Protein AF-0000000080019967 (afdb_homodimer)

Secondary structure (DSSP, 8-state):
------EEEEEEEEE--TTTTTTTEEEESSS-SSB----GGGTTTEEEEEEP----SS-EEEEEEEE-S----B-EEEE-SS---EEEEETT--EEEEEE---GGGT--S--GGG-EEEEEPTT-EEEEPTT-EE---EE-SS-EEEEEEEEHHHHHHHHT-SSS--EEETTEEEEEHHHHHSEEEEEE-/------EEEEEEEEE--TTTTTTTEEEESSS-SSB----GGGTTTEEEEEEP----SS-EEEEEEEE-S--PPB-EEEE-SS---EEEEETT--EEEEEE---GGGT--S--GGG-EEEEEPTT-EEEEPTT-EE---EE-SS-EEEEEEEEHHHHHHHHT-SSS--EEETTEEEEEHHHHHSEEEEEE-

Structure (mmCIF, N/CA/C/O backbone):
data_AF-0000000080019967-model_v1
#
loop_
_entity.id
_entity.type
_entity.pdbx_description
1 polymer 'Ureidoglycolate hydrolase'
#
loop_
_atom_site.group_PDB
_atom_site.id
_atom_site.type_symbol
_atom_site.label_atom_id
_atom_site.label_alt_id
_atom_site.label_comp_id
_atom_site.label_asym_id
_atom_site.label_entity_id
_atom_site.label_seq_id
_atom_site.pdbx_PDB_ins_code
_atom_site.Cartn_x
_atom_site.Cartn_y
_atom_site.Cartn_z
_atom_site.occupancy
_atom_site.B_iso_or_equiv
_atom_site.auth_seq_id
_atom_site.auth_comp_id
_atom_site.auth_asym_id
_atom_site.auth_atom_id
_atom_site.pdbx_PDB_model_num
ATOM 1 N N . MET A 1 1 ? -6.531 -44.688 -22.266 1 40.56 1 MET A N 1
ATOM 2 C CA . MET A 1 1 ? -6.219 -43.281 -22.109 1 40.56 1 MET A CA 1
ATOM 3 C C . MET A 1 1 ? -5.316 -43.062 -20.891 1 40.56 1 MET A C 1
ATOM 5 O O . MET A 1 1 ? -5.715 -43.344 -19.766 1 40.56 1 MET A O 1
ATOM 9 N N . THR A 1 2 ? -4.039 -43.281 -20.875 1 46.47 2 THR A N 1
ATOM 10 C CA . THR A 1 2 ? -3.094 -43.281 -19.766 1 46.47 2 THR A CA 1
ATOM 11 C C . THR A 1 2 ? -3.219 -42 -18.938 1 46.47 2 THR A C 1
ATOM 13 O O . THR A 1 2 ? -3.016 -40.906 -19.469 1 46.47 2 THR A O 1
ATOM 16 N N . SER A 1 3 ? -4.105 -41.781 -18.062 1 49.78 3 SER A N 1
ATOM 17 C CA . SER A 1 3 ? -4.348 -40.656 -17.172 1 49.78 3 SER A CA 1
ATOM 18 C C . SER A 1 3 ? -3.037 -40.125 -16.625 1 49.78 3 SER A C 1
ATOM 20 O O . SER A 1 3 ? -2.357 -40.781 -15.828 1 49.78 3 SER A O 1
ATOM 22 N N . SER A 1 4 ? -2.156 -39.562 -17.391 1 58.28 4 SER A N 1
ATOM 23 C CA . SER A 1 4 ? -0.818 -39.125 -17.031 1 58.28 4 SER A CA 1
ATOM 24 C C . SER A 1 4 ? -0.819 -38.406 -15.68 1 58.28 4 SER A C 1
ATOM 26 O O . SER A 1 4 ? -1.587 -37.469 -15.461 1 58.28 4 SER A O 1
ATOM 28 N N . GLN A 1 5 ? -0.501 -39.031 -14.531 1 75.5 5 GLN A N 1
ATOM 29 C CA . GLN A 1 5 ? -0.499 -38.656 -13.125 1 75.5 5 GLN A CA 1
ATOM 30 C C . GLN A 1 5 ? 0.269 -37.344 -12.914 1 75.5 5 GLN A C 1
ATOM 32 O O . GLN A 1 5 ? 1.41 -37.219 -13.359 1 75.5 5 GLN A O 1
ATOM 37 N N . THR A 1 6 ? -0.413 -36.188 -12.555 1 89.5 6 THR A N 1
ATOM 38 C CA . THR A 1 6 ? 0.21 -34.938 -12.203 1 89.5 6 THR A CA 1
ATOM 39 C C . THR A 1 6 ? 1.252 -35.125 -11.109 1 89.5 6 THR A C 1
ATOM 41 O O . THR A 1 6 ? 0.971 -35.75 -10.078 1 89.5 6 THR A O 1
ATOM 44 N N . GLN A 1 7 ? 2.52 -34.906 -11.422 1 95.69 7 GLN A N 1
ATOM 45 C CA . GLN A 1 7 ? 3.607 -35 -10.453 1 95.69 7 GLN A CA 1
ATOM 46 C C . GLN A 1 7 ? 3.5 -33.875 -9.422 1 95.69 7 GLN A C 1
ATOM 48 O O . GLN A 1 7 ? 3.037 -32.781 -9.734 1 95.69 7 GLN A O 1
ATOM 53 N N . THR A 1 8 ? 3.885 -34.25 -8.203 1 97.38 8 THR A N 1
ATOM 54 C CA . THR A 1 8 ? 3.893 -33.25 -7.148 1 97.38 8 THR A CA 1
ATOM 55 C C . THR A 1 8 ? 5.309 -32.75 -6.895 1 97.38 8 THR A C 1
ATOM 57 O O . THR A 1 8 ? 6.219 -33.531 -6.629 1 97.38 8 THR A O 1
ATOM 60 N N . LEU A 1 9 ? 5.555 -31.516 -7.078 1 97.75 9 LEU A N 1
ATOM 61 C CA . LEU A 1 9 ? 6.793 -30.859 -6.684 1 97.75 9 LEU A CA 1
ATOM 62 C C . LEU A 1 9 ? 6.664 -30.25 -5.297 1 97.75 9 LEU A C 1
ATOM 64 O O . LEU A 1 9 ? 5.867 -29.328 -5.09 1 97.75 9 LEU A O 1
ATOM 68 N N . LYS A 1 10 ? 7.379 -30.75 -4.32 1 98 10 LYS A N 1
ATOM 69 C CA . LYS A 1 10 ? 7.375 -30.219 -2.961 1 98 10 LYS A CA 1
ATOM 70 C C . LYS A 1 10 ? 8.5 -29.203 -2.764 1 98 10 LYS A C 1
ATOM 72 O O . LYS A 1 10 ? 9.664 -29.516 -3.027 1 98 10 LYS A O 1
ATOM 77 N N . ILE A 1 11 ? 8.133 -28.062 -2.373 1 98.06 11 ILE A N 1
ATOM 78 C CA . ILE A 1 11 ? 9.188 -27.078 -2.158 1 98.06 11 ILE A CA 1
ATOM 79 C C . ILE A 1 11 ? 9.102 -26.531 -0.73 1 98.06 11 ILE A C 1
ATOM 81 O O . ILE A 1 11 ? 8.016 -26.391 -0.175 1 98.06 11 ILE A O 1
ATOM 85 N N . PRO A 1 12 ? 10.273 -26.266 -0.068 1 98.31 12 PRO A N 1
ATOM 86 C CA . PRO A 1 12 ? 10.258 -25.688 1.28 1 98.31 12 PRO A CA 1
ATOM 87 C C . PRO A 1 12 ? 9.867 -24.219 1.293 1 98.31 12 PRO A C 1
ATOM 89 O O . PRO A 1 12 ? 10.07 -23.516 0.303 1 98.31 12 PRO A O 1
ATOM 92 N N . VAL A 1 13 ? 9.297 -23.797 2.406 1 98.5 13 VAL A N 1
ATOM 93 C CA . VAL A 1 13 ? 9.062 -22.375 2.643 1 98.5 13 VAL A CA 1
ATOM 94 C C . VAL A 1 13 ? 10.273 -21.766 3.344 1 98.5 13 VAL A C 1
ATOM 96 O O . VAL A 1 13 ? 10.703 -22.25 4.395 1 98.5 13 VAL A O 1
ATOM 99 N N . ILE A 1 14 ? 10.844 -20.797 2.742 1 98.12 14 ILE A N 1
ATOM 100 C CA . ILE A 1 14 ? 12.008 -20.141 3.328 1 98.12 14 ILE A CA 1
ATOM 101 C C . ILE A 1 14 ? 11.695 -18.672 3.611 1 98.12 14 ILE A C 1
ATOM 103 O O . ILE A 1 14 ? 10.883 -18.062 2.912 1 98.12 14 ILE A O 1
ATOM 107 N N . ASP A 1 15 ? 12.352 -18.125 4.664 1 98.56 15 ASP A N 1
ATOM 108 C CA . ASP A 1 15 ? 12.109 -16.719 5.012 1 98.56 15 ASP A CA 1
ATOM 109 C C . ASP A 1 15 ? 12.625 -15.797 3.918 1 98.56 15 ASP A C 1
ATOM 111 O O . ASP A 1 15 ? 13.758 -15.945 3.447 1 98.56 15 ASP A O 1
ATOM 115 N N . ALA A 1 16 ? 11.797 -14.891 3.523 1 98.5 16 ALA A N 1
ATOM 116 C CA . ALA A 1 16 ? 12.203 -13.875 2.557 1 98.5 16 ALA A CA 1
ATOM 117 C C . ALA A 1 16 ? 13.219 -12.914 3.166 1 98.5 16 ALA A C 1
ATOM 119 O O . ALA A 1 16 ? 13.133 -12.578 4.352 1 98.5 16 ALA A O 1
ATOM 120 N N . ASN A 1 17 ? 14.133 -12.492 2.438 1 97.06 17 ASN A N 1
ATOM 121 C CA . ASN A 1 17 ? 15.062 -11.422 2.773 1 97.06 17 ASN A CA 1
ATOM 122 C C . ASN A 1 17 ? 15.477 -10.625 1.537 1 97.06 17 ASN A C 1
ATOM 124 O O . ASN A 1 17 ? 15.086 -10.969 0.418 1 97.06 17 ASN A O 1
ATOM 128 N N . SER A 1 18 ? 16.219 -9.57 1.716 1 95.12 18 SER A N 1
ATOM 129 C CA . SER A 1 18 ? 16.547 -8.648 0.635 1 95.12 18 SER A CA 1
ATOM 130 C C . SER A 1 18 ? 17.359 -9.336 -0.46 1 95.12 18 SER A C 1
ATOM 132 O O . SER A 1 18 ? 17.312 -8.922 -1.621 1 95.12 18 SER A O 1
ATOM 134 N N . GLU A 1 19 ? 18.016 -10.336 -0.136 1 97.69 19 GLU A N 1
ATOM 135 C CA . GLU A 1 19 ? 18.875 -11.008 -1.105 1 97.69 19 GLU A CA 1
ATOM 136 C C . GLU A 1 19 ? 18.094 -12.039 -1.915 1 97.69 19 GLU A C 1
ATOM 138 O O . GLU A 1 19 ? 18.156 -12.055 -3.146 1 97.69 19 GLU A O 1
ATOM 143 N N . ASN A 1 20 ? 17.312 -12.914 -1.247 1 98.19 20 ASN A N 1
ATOM 144 C CA . ASN A 1 20 ? 16.688 -14.031 -1.956 1 98.19 20 ASN A CA 1
ATOM 145 C C . ASN A 1 20 ? 15.453 -13.578 -2.721 1 98.19 20 ASN A C 1
ATOM 147 O O . ASN A 1 20 ? 14.93 -14.32 -3.555 1 98.19 20 ASN A O 1
ATOM 151 N N . ILE A 1 21 ? 14.969 -12.367 -2.535 1 98.12 21 ILE A N 1
ATOM 152 C CA . ILE A 1 21 ? 13.805 -11.867 -3.25 1 98.12 21 ILE A CA 1
ATOM 153 C C . ILE A 1 21 ? 14.234 -11.266 -4.586 1 98.12 21 ILE A C 1
ATOM 155 O O . ILE A 1 21 ? 13.406 -11.062 -5.477 1 98.12 21 ILE A O 1
ATOM 159 N N . LYS A 1 22 ? 15.516 -10.945 -4.73 1 98.31 22 LYS A N 1
ATOM 160 C CA . LYS A 1 22 ? 16.047 -10.133 -5.82 1 98.31 22 LYS A CA 1
ATOM 161 C C . LYS A 1 22 ? 15.633 -10.695 -7.176 1 98.31 22 LYS A C 1
ATOM 163 O O . LYS A 1 22 ? 15.32 -9.938 -8.094 1 98.31 22 LYS A O 1
ATOM 168 N N . PRO A 1 23 ? 15.625 -12.016 -7.371 1 98.62 23 PRO A N 1
ATOM 169 C CA . PRO A 1 23 ? 15.25 -12.523 -8.688 1 98.62 23 PRO A CA 1
ATOM 170 C C . PRO A 1 23 ? 13.789 -12.258 -9.031 1 98.62 23 PRO A C 1
ATOM 172 O O . PRO A 1 23 ? 13.398 -12.328 -10.195 1 98.62 23 PRO A O 1
ATOM 175 N N . TYR A 1 24 ? 12.992 -11.914 -8.039 1 98.81 24 TYR A N 1
ATOM 176 C CA . TYR A 1 24 ? 11.547 -11.906 -8.211 1 98.81 24 TYR A CA 1
ATOM 177 C C . TYR A 1 24 ? 10.992 -10.484 -8.133 1 98.81 24 TYR A C 1
ATOM 179 O O . TYR A 1 24 ? 9.93 -10.195 -8.68 1 98.81 24 TYR A O 1
ATOM 187 N N . GLY A 1 25 ? 11.602 -9.672 -7.367 1 98.56 25 GLY A N 1
ATOM 188 C CA . GLY A 1 25 ? 11.086 -8.336 -7.098 1 98.56 25 GLY A CA 1
ATOM 189 C C . GLY A 1 25 ? 11.859 -7.609 -6.02 1 98.56 25 GLY A C 1
ATOM 190 O O . GLY A 1 25 ? 13.055 -7.844 -5.836 1 98.56 25 GLY A O 1
ATOM 191 N N . HIS A 1 26 ? 11.211 -6.645 -5.445 1 98.06 26 HIS A N 1
ATOM 192 C CA . HIS A 1 26 ? 11.789 -5.805 -4.402 1 98.06 26 HIS A CA 1
ATOM 193 C C . HIS A 1 26 ? 11 -5.922 -3.102 1 98.06 26 HIS A C 1
ATOM 195 O O . HIS A 1 26 ? 9.773 -5.836 -3.105 1 98.06 26 HIS A O 1
ATOM 201 N N . LEU A 1 27 ? 11.75 -6.16 -2.059 1 98.31 27 LEU A N 1
ATOM 202 C CA . LEU A 1 27 ? 11.18 -6.219 -0.717 1 98.31 27 LEU A CA 1
ATOM 203 C C . LEU A 1 27 ? 11.016 -4.82 -0.132 1 98.31 27 LEU A C 1
ATOM 205 O O . LEU A 1 27 ? 11.938 -4.004 -0.202 1 98.31 27 LEU A O 1
ATOM 209 N N . LEU A 1 28 ? 9.828 -4.492 0.404 1 98.19 28 LEU A N 1
ATOM 210 C CA . LEU A 1 28 ? 9.57 -3.252 1.129 1 98.19 28 LEU A CA 1
ATOM 211 C C . LEU A 1 28 ? 9.148 -3.539 2.566 1 98.19 28 LEU A C 1
ATOM 213 O O . LEU A 1 28 ? 8.367 -4.461 2.816 1 98.19 28 LEU A O 1
ATOM 217 N N . GLY A 1 29 ? 9.578 -2.779 3.545 1 95.31 29 GLY A N 1
ATOM 218 C CA . GLY A 1 29 ? 9.109 -2.979 4.91 1 95.31 29 GLY A CA 1
ATOM 219 C C . GLY A 1 29 ? 10.047 -2.396 5.949 1 95.31 29 GLY A C 1
ATOM 220 O O . GLY A 1 29 ? 9.625 -1.596 6.789 1 95.31 29 GLY A O 1
ATOM 221 N N . ASP A 1 30 ? 11.367 -2.662 5.84 1 90.12 30 ASP A N 1
ATOM 222 C CA . ASP A 1 30 ? 12.289 -2.432 6.953 1 90.12 30 ASP A CA 1
ATOM 223 C C . ASP A 1 30 ? 12.945 -1.058 6.844 1 90.12 30 ASP A C 1
ATOM 225 O O . ASP A 1 30 ? 13.375 -0.49 7.852 1 90.12 30 ASP A O 1
ATOM 229 N N . ASP A 1 31 ? 13.039 -0.603 5.699 1 95.81 31 ASP A N 1
ATOM 230 C CA . ASP A 1 31 ? 13.75 0.653 5.484 1 95.81 31 ASP A CA 1
ATOM 231 C C . ASP A 1 31 ? 13.219 1.383 4.254 1 95.81 31 ASP A C 1
ATOM 233 O O . ASP A 1 31 ? 12.469 0.808 3.463 1 95.81 31 ASP A O 1
ATOM 237 N N . VAL A 1 32 ? 13.586 2.629 4.18 1 97.69 32 VAL A N 1
ATOM 238 C CA . VAL A 1 32 ? 13.18 3.473 3.059 1 97.69 32 VAL A CA 1
ATOM 239 C C . VAL A 1 32 ? 13.758 2.912 1.758 1 97.69 32 VAL A C 1
ATOM 241 O O . VAL A 1 32 ? 14.906 2.482 1.715 1 97.69 32 VAL A O 1
ATOM 244 N N . SER A 1 33 ? 12.906 2.797 0.791 1 96.88 33 SER A N 1
ATOM 245 C CA . SER A 1 33 ? 13.344 2.441 -0.555 1 96.88 33 SER A CA 1
ATOM 246 C C . SER A 1 33 ? 13.812 3.67 -1.328 1 96.88 33 SER A C 1
ATOM 248 O O . SER A 1 33 ? 13.156 4.715 -1.295 1 96.88 33 SER A O 1
ATOM 250 N N . LYS A 1 34 ? 15.031 3.678 -2.031 1 96.56 34 LYS A N 1
ATOM 251 C CA . LYS A 1 34 ? 15.562 4.742 -2.877 1 96.56 34 LYS A CA 1
ATOM 252 C C . LYS A 1 34 ? 15.602 6.074 -2.131 1 96.56 34 LYS A C 1
ATOM 254 O O . LYS A 1 34 ? 15.031 7.062 -2.592 1 96.56 34 LYS A O 1
ATOM 259 N N . PRO A 1 35 ? 16.297 6.109 -0.964 1 96.56 35 PRO A N 1
ATOM 260 C CA . PRO A 1 35 ? 16.359 7.359 -0.2 1 96.56 35 PRO A CA 1
ATOM 261 C C . PRO A 1 35 ? 16.953 8.516 -1.002 1 96.56 35 PRO A C 1
ATOM 263 O O . PRO A 1 35 ? 17.828 8.297 -1.85 1 96.56 35 PRO A O 1
ATOM 266 N N . GLY A 1 36 ? 16.375 9.758 -0.698 1 93.06 36 GLY A N 1
ATOM 267 C CA . GLY A 1 36 ? 17.062 10.898 -1.29 1 93.06 36 GLY A CA 1
ATOM 268 C C . GLY A 1 36 ? 16.109 11.922 -1.882 1 93.06 36 GLY A C 1
ATOM 269 O O . GLY A 1 36 ? 16.547 12.961 -2.383 1 93.06 36 GLY A O 1
ATOM 270 N N . LEU A 1 37 ? 14.805 11.648 -1.939 1 92.25 37 LEU A N 1
ATOM 271 C CA . LEU A 1 37 ? 13.867 12.664 -2.42 1 92.25 37 LEU A CA 1
ATOM 272 C C . LEU A 1 37 ? 13.875 13.891 -1.512 1 92.25 37 LEU A C 1
ATOM 274 O O . LEU A 1 37 ? 13.766 13.758 -0.29 1 92.25 37 LEU A O 1
ATOM 278 N N . GLY A 1 38 ? 14.008 15.008 -2.1 1 89.25 38 GLY A N 1
ATOM 279 C CA . GLY A 1 38 ? 14.078 16.234 -1.325 1 89.25 38 GLY A CA 1
ATOM 280 C C . GLY A 1 38 ? 12.719 16.859 -1.067 1 89.25 38 GLY A C 1
ATOM 281 O O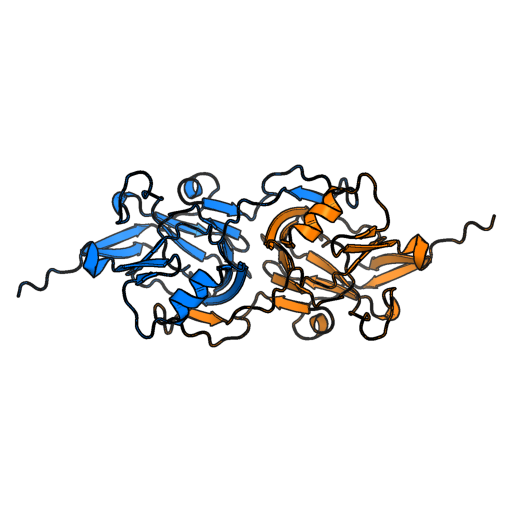 . GLY A 1 38 ? 12.109 17.422 -1.976 1 89.25 38 GLY A O 1
ATOM 282 N N . ILE A 1 39 ? 12.109 16.734 0.074 1 90.81 39 ILE A N 1
ATOM 283 C CA . ILE A 1 39 ? 10.93 17.422 0.595 1 90.81 39 ILE A CA 1
ATOM 284 C C . ILE A 1 39 ? 11.281 18.125 1.902 1 90.81 39 ILE A C 1
ATOM 286 O O . ILE A 1 39 ? 11.625 17.484 2.893 1 90.81 39 ILE A O 1
ATOM 290 N N . PRO A 1 40 ? 11.188 19.391 1.983 1 92.38 40 PRO A N 1
ATOM 291 C CA . PRO A 1 40 ? 11.914 20.172 2.996 1 92.38 40 PRO A CA 1
ATOM 292 C C . PRO A 1 40 ? 11.125 20.312 4.297 1 92.38 40 PRO A C 1
ATOM 294 O O . PRO A 1 40 ? 11.578 21 5.219 1 92.38 40 PRO A O 1
ATOM 297 N N . PHE A 1 41 ? 10.055 19.719 4.559 1 92.25 41 PHE A N 1
ATOM 298 C CA . PHE A 1 41 ? 9.133 20.062 5.641 1 92.25 41 PHE A CA 1
ATOM 299 C C . PHE A 1 41 ? 9.508 19.312 6.918 1 92.25 41 PHE A C 1
ATOM 301 O O . PHE A 1 41 ? 9.234 19.797 8.023 1 92.25 41 PHE A O 1
ATOM 308 N N . TYR A 1 42 ? 10.141 18.156 6.82 1 92.12 42 TYR A N 1
ATOM 309 C CA . TYR A 1 42 ? 10.375 17.328 8 1 92.12 42 TYR A CA 1
ATOM 310 C C . TYR A 1 42 ? 11.82 16.859 8.062 1 92.12 42 TYR A C 1
ATOM 312 O O . TYR A 1 42 ? 12.086 15.711 8.445 1 92.12 42 TYR A O 1
ATOM 320 N N . GLN A 1 43 ? 12.656 17.703 7.703 1 82.62 43 GLN A N 1
ATOM 321 C CA . GLN A 1 43 ? 14.078 17.375 7.668 1 82.62 43 GLN A CA 1
ATOM 322 C C . GLN A 1 43 ? 14.57 16.906 9.031 1 82.62 43 GLN A C 1
ATOM 324 O O . GLN A 1 43 ? 14.156 17.438 10.062 1 82.62 43 GLN A O 1
ATOM 329 N N . GLY A 1 44 ? 15.414 15.914 8.984 1 86.56 44 GLY A N 1
ATOM 330 C CA . GLY A 1 44 ? 15.977 15.352 10.203 1 86.56 44 GLY A CA 1
ATOM 331 C C . GLY A 1 44 ? 15.117 14.273 10.82 1 86.56 44 GLY A C 1
ATOM 332 O O . GLY A 1 44 ? 15.594 13.461 11.617 1 86.56 44 GLY A O 1
ATOM 333 N N . ARG A 1 45 ? 13.883 14.25 10.477 1 93.62 45 ARG A N 1
ATOM 334 C CA . ARG A 1 45 ? 12.953 13.312 11.094 1 93.62 45 ARG A CA 1
ATOM 335 C C . ARG A 1 45 ? 12.438 12.305 10.07 1 93.62 45 ARG A C 1
ATOM 337 O O . ARG A 1 45 ? 12.086 11.18 10.43 1 93.62 45 ARG A O 1
ATOM 344 N N . VAL A 1 46 ? 12.352 12.758 8.828 1 96.94 46 VAL A N 1
ATOM 345 C CA . VAL A 1 46 ? 11.789 11.914 7.777 1 96.94 46 VAL A CA 1
ATOM 346 C C . VAL A 1 46 ? 12.82 11.727 6.66 1 96.94 46 VAL A C 1
ATOM 348 O O . VAL A 1 46 ? 13.352 12.703 6.137 1 96.94 46 VAL A O 1
ATOM 351 N N . ILE A 1 47 ? 13.211 10.547 6.414 1 97.25 47 ILE A N 1
ATOM 352 C CA . ILE A 1 47 ? 13.984 10.195 5.227 1 97.25 47 ILE A CA 1
ATOM 353 C C . ILE A 1 47 ? 13.039 9.805 4.094 1 97.25 47 ILE A C 1
ATOM 355 O O . ILE A 1 47 ? 12.414 8.742 4.141 1 97.25 47 ILE A O 1
ATOM 359 N N . GLU A 1 48 ? 12.961 10.641 3.088 1 96.38 48 GLU A N 1
ATOM 360 C CA . GLU A 1 48 ? 12.039 10.445 1.977 1 96.38 48 GLU A CA 1
ATOM 361 C C . GLU A 1 48 ? 12.672 9.617 0.866 1 96.38 48 GLU A C 1
ATOM 363 O O . GLU A 1 48 ? 13.812 9.867 0.465 1 96.38 48 GLU A O 1
ATOM 368 N N . GLY A 1 49 ? 11.906 8.688 0.399 1 97.88 49 GLY A N 1
ATOM 369 C CA . GLY A 1 49 ? 12.344 7.918 -0.755 1 97.88 49 GLY A CA 1
ATOM 370 C C . GLY A 1 49 ? 11.789 8.445 -2.066 1 97.88 49 GLY A C 1
ATOM 371 O O . GLY A 1 49 ? 10.719 9.047 -2.098 1 97.88 49 GLY A O 1
ATOM 372 N N . GLU A 1 50 ? 12.523 8.211 -3.145 1 97.69 50 GLU A N 1
ATOM 373 C CA . GLU A 1 50 ? 12.008 8.445 -4.492 1 97.69 50 GLU A CA 1
ATOM 374 C C . GLU A 1 50 ? 10.898 7.445 -4.836 1 97.69 50 GLU A C 1
ATOM 376 O O . GLU A 1 50 ? 10.648 6.504 -4.082 1 97.69 50 GLU A O 1
ATOM 381 N N . ASN A 1 51 ? 10.195 7.73 -5.934 1 97.88 51 ASN A N 1
ATOM 382 C CA . ASN A 1 51 ? 9.18 6.797 -6.406 1 97.88 51 ASN A CA 1
ATOM 383 C C . ASN A 1 51 ? 9.758 5.398 -6.613 1 97.88 51 ASN A C 1
ATOM 385 O O . ASN A 1 51 ? 10.836 5.246 -7.18 1 97.88 51 ASN A O 1
ATOM 389 N N . ILE A 1 52 ? 9.039 4.379 -6.066 1 97.88 52 ILE A N 1
ATOM 390 C CA . ILE A 1 52 ? 9.43 3.018 -6.418 1 97.88 52 ILE A CA 1
ATOM 391 C C . ILE A 1 52 ? 9.039 2.729 -7.867 1 97.88 52 ILE A C 1
ATOM 393 O O . ILE A 1 52 ? 8.344 3.525 -8.5 1 97.88 52 ILE A O 1
ATOM 397 N N . ASP A 1 53 ? 9.539 1.666 -8.445 1 97.44 53 ASP A N 1
ATOM 398 C CA . ASP A 1 53 ? 9.383 1.399 -9.875 1 97.44 53 ASP A CA 1
ATOM 399 C C . ASP A 1 53 ? 8.07 0.671 -10.156 1 97.44 53 ASP A C 1
ATOM 401 O O . ASP A 1 53 ? 8.078 -0.423 -10.727 1 97.44 53 ASP A O 1
ATOM 405 N N . PHE A 1 54 ? 6.977 1.258 -9.719 1 98.38 54 PHE A N 1
ATOM 406 C CA . PHE A 1 54 ? 5.645 0.759 -10.047 1 98.38 54 PHE A CA 1
ATOM 407 C C . PHE A 1 54 ? 5.238 1.174 -11.453 1 98.38 54 PHE A C 1
ATOM 409 O O . PHE A 1 54 ? 5.035 2.359 -11.727 1 98.38 54 PHE A O 1
ATOM 416 N N . THR A 1 55 ? 5.191 0.269 -12.398 1 97.81 55 THR A N 1
ATOM 417 C CA . THR A 1 55 ? 4.801 0.506 -13.781 1 97.81 55 THR A CA 1
ATOM 418 C C . THR A 1 55 ? 3.49 -0.206 -14.109 1 97.81 55 THR A C 1
ATOM 420 O O . THR A 1 55 ? 3.219 -1.287 -13.578 1 97.81 55 THR A O 1
ATOM 423 N N . TYR A 1 56 ? 2.652 0.409 -14.93 1 98.12 56 TYR A N 1
ATOM 424 C CA . TYR A 1 56 ? 1.347 -0.127 -15.297 1 98.12 56 TYR A CA 1
ATOM 425 C C . TYR A 1 56 ? 0.819 0.541 -16.562 1 98.12 56 TYR A C 1
ATOM 427 O O . TYR A 1 56 ? 1.326 1.584 -16.984 1 98.12 56 TYR A O 1
ATOM 435 N N . ARG A 1 57 ? -0.115 -0.045 -17.219 1 97.56 57 ARG A N 1
ATOM 436 C CA . ARG A 1 57 ? -0.9 0.543 -18.297 1 97.56 57 ARG A CA 1
ATOM 437 C C . ARG A 1 57 ? -2.311 0.884 -17.828 1 97.56 57 ARG A C 1
ATOM 439 O O . ARG A 1 57 ? -2.891 0.162 -17 1 97.56 57 ARG A O 1
ATOM 446 N N . GLY A 1 58 ? -2.896 1.963 -18.406 1 97.25 58 GLY A N 1
ATOM 447 C CA . GLY A 1 58 ? -4.234 2.373 -18.016 1 97.25 58 GLY A CA 1
ATOM 448 C C . GLY A 1 58 ? -4.273 3.084 -16.672 1 97.25 58 GLY A C 1
ATOM 449 O O . GLY A 1 58 ? -3.539 4.047 -16.453 1 97.25 58 GLY A O 1
ATOM 450 N N . THR A 1 59 ? -5.16 2.562 -15.758 1 98.06 59 THR A N 1
ATOM 451 C CA . THR A 1 59 ? -5.359 3.188 -14.461 1 98.06 59 THR A CA 1
ATOM 452 C C . THR A 1 59 ? -4.902 2.26 -13.336 1 98.06 59 THR A C 1
ATOM 454 O O . THR A 1 59 ? -5.23 1.07 -13.336 1 98.06 59 THR A O 1
ATOM 457 N N . ALA A 1 60 ? -4.105 2.82 -12.43 1 98.44 60 ALA A N 1
ATOM 458 C CA . ALA A 1 60 ? -3.742 2.057 -11.242 1 98.44 60 ALA A CA 1
ATOM 459 C C . ALA A 1 60 ? -4.945 1.861 -10.328 1 98.44 60 ALA A C 1
ATOM 461 O O . ALA A 1 60 ? -5.742 2.783 -10.133 1 98.44 60 ALA A O 1
ATOM 462 N N . THR A 1 61 ? -5.121 0.688 -9.797 1 97.75 61 THR A N 1
ATOM 463 C CA . THR A 1 61 ? -6.199 0.374 -8.867 1 97.75 61 THR A CA 1
ATOM 464 C C . THR A 1 61 ? -5.664 -0.376 -7.652 1 97.75 61 THR A C 1
ATOM 466 O O . THR A 1 61 ? -4.602 -0.995 -7.719 1 97.75 61 THR A O 1
ATOM 469 N N . PHE A 1 62 ? -6.383 -0.303 -6.543 1 98.12 62 PHE A N 1
ATOM 470 C CA . PHE A 1 62 ? -6.051 -0.984 -5.297 1 98.12 62 PHE A CA 1
ATOM 471 C C . PHE A 1 62 ? -7.223 -1.828 -4.812 1 98.12 62 PHE A C 1
ATOM 473 O O . PHE A 1 62 ? -8.383 -1.411 -4.914 1 98.12 62 PHE A O 1
ATOM 480 N N . ARG A 1 63 ? -6.926 -2.893 -4.305 1 98.06 63 ARG A N 1
ATOM 481 C CA . ARG A 1 63 ? -7.934 -3.771 -3.715 1 98.06 63 ARG A CA 1
ATOM 482 C C . ARG A 1 63 ? -7.359 -4.535 -2.525 1 98.06 63 ARG A C 1
ATOM 484 O O . ARG A 1 63 ? -6.145 -4.68 -2.4 1 98.06 63 ARG A O 1
ATOM 491 N N . THR A 1 64 ? -8.266 -4.973 -1.653 1 98.56 64 THR A N 1
ATOM 492 C CA . THR A 1 64 ? -7.852 -5.883 -0.588 1 98.56 64 THR A CA 1
ATOM 493 C C . THR A 1 64 ? -8.492 -7.254 -0.772 1 98.56 64 THR A C 1
ATOM 495 O O . THR A 1 64 ? -9.539 -7.379 -1.405 1 98.56 64 THR A O 1
ATOM 498 N N . ALA A 1 65 ? -7.852 -8.203 -0.329 1 98.44 65 ALA A N 1
ATOM 499 C CA . ALA A 1 65 ? -8.367 -9.57 -0.26 1 98.44 65 ALA A CA 1
ATOM 500 C C . ALA A 1 65 ? -8.047 -10.203 1.091 1 98.44 65 ALA A C 1
ATOM 502 O O . ALA A 1 65 ? -6.949 -10.031 1.625 1 98.44 65 ALA A O 1
ATOM 503 N N . LYS A 1 66 ? -9.062 -10.852 1.652 1 98.31 66 LYS A N 1
ATOM 504 C CA . LYS A 1 66 ? -8.844 -11.641 2.861 1 98.31 66 LYS A CA 1
ATOM 505 C C . LYS A 1 66 ? -8.586 -13.109 2.523 1 98.31 66 LYS A C 1
ATOM 507 O O . LYS A 1 66 ? -9.367 -13.734 1.807 1 98.31 66 LYS A O 1
ATOM 512 N N . ILE A 1 67 ? -7.512 -13.609 3.016 1 98.12 67 ILE A N 1
ATOM 513 C CA . ILE A 1 67 ? -7.062 -14.961 2.689 1 98.12 67 ILE A CA 1
ATOM 514 C C . ILE A 1 67 ? -7.141 -15.844 3.934 1 98.12 67 ILE A C 1
ATOM 516 O O . ILE A 1 67 ? -6.566 -15.516 4.973 1 98.12 67 ILE A O 1
ATOM 520 N N . MET A 1 68 ? -7.844 -16.906 3.875 1 97.31 68 MET A N 1
ATOM 521 C CA . MET A 1 68 ? -7.953 -17.844 4.98 1 97.31 68 MET A CA 1
ATOM 522 C C . MET A 1 68 ? -6.754 -18.781 5.02 1 97.31 68 MET A C 1
ATOM 524 O O . MET A 1 68 ? -6.195 -19.125 3.977 1 97.31 68 MET A O 1
ATOM 528 N N . PRO A 1 69 ? -6.402 -19.188 6.23 1 96.25 69 PRO A N 1
ATOM 529 C CA . PRO A 1 69 ? -5.25 -20.094 6.344 1 96.25 69 PRO A CA 1
ATOM 530 C C . PRO A 1 69 ? -5.457 -21.406 5.609 1 96.25 69 PRO A C 1
ATOM 532 O O . PRO A 1 69 ? -6.59 -21.891 5.496 1 96.25 69 PRO A O 1
ATOM 535 N N . GLY A 1 70 ? -4.277 -21.875 5.199 1 92.06 70 GLY A N 1
ATOM 536 C CA . GLY A 1 70 ? -4.223 -23.125 4.461 1 92.06 70 GLY A CA 1
ATOM 537 C C . GLY A 1 70 ? -3.125 -23.141 3.414 1 92.06 70 GLY A C 1
ATOM 538 O O . GLY A 1 70 ? -2.615 -22.094 3.014 1 92.06 70 GLY A O 1
ATOM 539 N N . TYR A 1 71 ? -2.719 -24.375 3.107 1 93.75 71 TYR A N 1
ATOM 540 C CA . TYR A 1 71 ? -1.665 -24.562 2.119 1 93.75 71 TYR A CA 1
ATOM 541 C C . TYR A 1 71 ? -2.162 -25.406 0.947 1 93.75 71 TYR A C 1
ATOM 543 O O . TYR A 1 71 ? -1.782 -26.578 0.805 1 93.75 71 TYR A O 1
ATOM 551 N N . PRO A 1 72 ? -2.879 -24.75 0.122 1 92.94 72 PRO A N 1
ATOM 552 C CA . PRO A 1 72 ? -3.369 -25.5 -1.043 1 92.94 72 PRO A CA 1
ATOM 553 C C . PRO A 1 72 ? -2.26 -25.828 -2.039 1 92.94 72 PRO A C 1
ATOM 555 O O . PRO A 1 72 ? -1.188 -25.219 -2.002 1 92.94 72 PRO A O 1
ATOM 558 N N . ALA A 1 73 ? -2.619 -26.812 -2.869 1 96.19 73 ALA A N 1
ATOM 559 C CA . ALA A 1 73 ? -1.732 -27.031 -4.008 1 96.19 73 ALA A CA 1
ATOM 560 C C . ALA A 1 73 ? -1.71 -25.812 -4.926 1 96.19 73 ALA A C 1
ATOM 562 O O . ALA A 1 73 ? -2.746 -25.188 -5.16 1 96.19 73 ALA A O 1
ATOM 563 N N . ILE A 1 74 ? -0.55 -25.5 -5.379 1 97.94 74 ILE A N 1
ATOM 564 C CA . ILE A 1 74 ? -0.404 -24.453 -6.387 1 97.94 74 ILE A CA 1
ATOM 565 C C . ILE A 1 74 ? -0.615 -25.047 -7.777 1 97.94 74 ILE A C 1
ATOM 567 O O . ILE A 1 74 ? 0.191 -25.844 -8.242 1 97.94 74 ILE A O 1
ATOM 571 N N . LEU A 1 75 ? -1.654 -24.594 -8.438 1 97.56 75 LEU A N 1
ATOM 572 C CA . LEU A 1 75 ? -2.047 -25.141 -9.734 1 97.56 75 LEU A CA 1
ATOM 573 C C . LEU A 1 75 ? -1.836 -24.109 -10.836 1 97.56 75 LEU A C 1
ATOM 575 O O . LEU A 1 75 ? -1.823 -24.453 -12.023 1 97.56 75 LEU A O 1
ATOM 579 N N . TRP A 1 76 ? -1.693 -22.844 -10.391 1 97.88 76 TRP A N 1
ATOM 580 C CA . TRP A 1 76 ? -1.635 -21.734 -11.344 1 97.88 76 TRP A CA 1
ATOM 581 C C . TRP A 1 76 ? -0.393 -20.875 -11.109 1 97.88 76 TRP A C 1
ATOM 583 O O . TRP A 1 76 ? -0.026 -20.609 -9.961 1 97.88 76 TRP A O 1
ATOM 593 N N . LEU A 1 77 ? 0.222 -20.438 -12.148 1 98.75 77 LEU A N 1
ATOM 594 C CA . LEU A 1 77 ? 1.14 -19.312 -12.133 1 98.75 77 LEU A CA 1
ATOM 595 C C . LEU A 1 77 ? 0.771 -18.297 -13.211 1 98.75 77 LEU A C 1
ATOM 597 O O . LEU A 1 77 ? 0.351 -18.672 -14.305 1 98.75 77 LEU A O 1
ATOM 601 N N . GLU A 1 78 ? 0.899 -17.047 -12.945 1 98.81 78 GLU A N 1
ATOM 602 C CA . GLU A 1 78 ? 0.667 -15.977 -13.906 1 98.81 78 GLU A CA 1
ATOM 603 C C . GLU A 1 78 ? 1.847 -15.008 -13.945 1 98.81 78 GLU A C 1
ATOM 605 O O . GLU A 1 78 ? 2.686 -15.008 -13.039 1 98.81 78 GLU A O 1
ATOM 610 N N . ARG A 1 79 ? 1.986 -14.242 -14.945 1 98.88 79 ARG A N 1
ATOM 611 C CA . ARG A 1 79 ? 2.947 -13.148 -15.047 1 98.88 79 ARG A CA 1
ATOM 612 C C . ARG A 1 79 ? 2.338 -11.953 -15.766 1 98.88 79 ARG A C 1
ATOM 614 O O . ARG A 1 79 ? 1.328 -12.078 -16.453 1 98.88 79 ARG A O 1
ATOM 621 N N . HIS A 1 80 ? 2.826 -10.789 -15.523 1 98.81 80 HIS A N 1
ATOM 622 C CA . HIS A 1 80 ? 2.463 -9.531 -16.172 1 98.81 80 HIS A CA 1
ATOM 623 C C . HIS A 1 80 ? 3.643 -8.945 -16.938 1 98.81 80 HIS A C 1
ATOM 625 O O . HIS A 1 80 ? 4.777 -8.977 -16.453 1 98.81 80 HIS A O 1
ATOM 631 N N . MET A 1 81 ? 3.35 -8.406 -18.094 1 98.44 81 MET A N 1
ATOM 632 C CA . MET A 1 81 ? 4.414 -7.855 -18.922 1 98.44 81 MET A CA 1
ATOM 633 C C . MET A 1 81 ? 4.387 -6.332 -18.891 1 98.44 81 MET 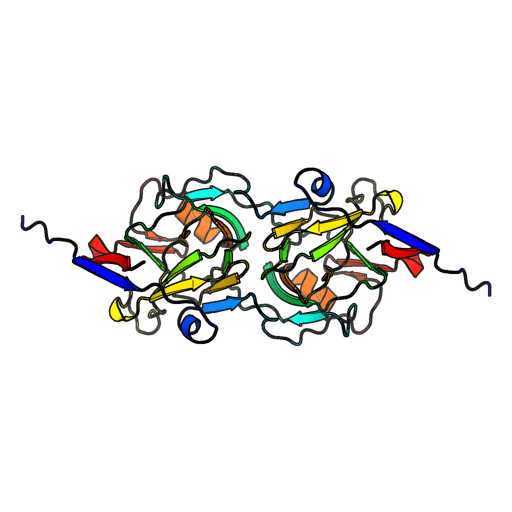A C 1
ATOM 635 O O . MET A 1 81 ? 5.332 -5.684 -19.359 1 98.44 81 MET A O 1
ATOM 639 N N . HIS A 1 82 ? 3.363 -5.758 -18.328 1 98.44 82 HIS A N 1
ATOM 640 C CA . HIS A 1 82 ? 3.217 -4.309 -18.391 1 98.44 82 HIS A CA 1
ATOM 641 C C . HIS A 1 82 ? 2.965 -3.715 -17.016 1 98.44 82 HIS A C 1
ATOM 643 O O . HIS A 1 82 ? 2.66 -2.525 -16.891 1 98.44 82 HIS A O 1
ATOM 649 N N . MET A 1 83 ? 3.072 -4.516 -16.016 1 98.38 83 MET A N 1
ATOM 650 C CA . MET A 1 83 ? 2.824 -4.02 -14.656 1 98.38 83 MET A CA 1
ATOM 651 C C . MET A 1 83 ? 3.746 -4.695 -13.656 1 98.38 83 MET A C 1
ATOM 653 O O . MET A 1 83 ? 3.957 -5.906 -13.711 1 98.38 83 MET A O 1
ATOM 657 N N . THR A 1 84 ? 4.332 -3.939 -12.734 1 98.62 84 THR A N 1
ATOM 658 C CA . THR A 1 84 ? 5.031 -4.465 -11.562 1 98.62 84 THR A CA 1
ATOM 659 C C . THR A 1 84 ? 4.086 -4.559 -10.367 1 98.62 84 THR A C 1
ATOM 661 O O . THR A 1 84 ? 4.059 -3.668 -9.516 1 98.62 84 THR A O 1
ATOM 664 N N . GLN A 1 85 ? 3.322 -5.617 -10.352 1 98.75 85 GLN A N 1
ATOM 665 C CA . GLN A 1 85 ? 2.277 -5.781 -9.352 1 98.75 85 GLN A CA 1
ATOM 666 C C . GLN A 1 85 ? 2.854 -5.688 -7.938 1 98.75 85 GLN A C 1
ATOM 668 O O . GLN A 1 85 ? 3.943 -6.199 -7.672 1 98.75 85 GLN A O 1
ATOM 673 N N . LEU A 1 86 ? 2.164 -5.008 -7.055 1 98.88 86 LEU A N 1
ATOM 674 C CA . LEU A 1 86 ? 2.584 -4.801 -5.672 1 98.88 86 LEU A CA 1
ATOM 675 C C . LEU A 1 86 ? 1.644 -5.516 -4.707 1 98.88 86 LEU A C 1
ATOM 677 O O . LEU A 1 86 ? 0.425 -5.352 -4.785 1 98.88 86 LEU A O 1
ATOM 681 N N . PHE A 1 87 ? 2.17 -6.418 -3.834 1 98.88 87 PHE A N 1
ATOM 682 C CA . PHE A 1 87 ? 1.453 -7.094 -2.758 1 98.88 87 PHE A CA 1
ATOM 683 C C . PHE A 1 87 ? 1.901 -6.574 -1.397 1 98.88 87 PHE A C 1
ATOM 685 O O . PHE A 1 87 ? 3.094 -6.59 -1.084 1 98.88 87 PHE A O 1
ATOM 692 N N . ILE A 1 88 ? 0.989 -6.125 -0.623 1 98.81 88 ILE A N 1
ATOM 693 C CA . ILE A 1 88 ? 1.284 -5.617 0.712 1 98.81 88 ILE A CA 1
ATOM 694 C C . ILE A 1 88 ? 0.509 -6.418 1.753 1 98.81 88 ILE A C 1
ATOM 696 O O . ILE A 1 88 ? -0.725 -6.438 1.742 1 98.81 88 ILE A O 1
ATOM 700 N N . GLY A 1 89 ? 1.246 -7.086 2.627 1 98.62 89 GLY A N 1
ATOM 701 C CA . GLY A 1 89 ? 0.584 -7.73 3.748 1 98.62 89 GLY A CA 1
ATOM 702 C C . GLY A 1 89 ? 0.137 -6.754 4.82 1 98.62 89 GLY A C 1
ATOM 703 O O . GLY A 1 89 ? 0.958 -6.039 5.398 1 98.62 89 GLY A O 1
ATOM 704 N N . LEU A 1 90 ? -1.125 -6.699 5.09 1 98.12 90 LEU A N 1
ATOM 705 C CA . LEU A 1 90 ? -1.637 -5.859 6.168 1 98.12 90 LEU A CA 1
ATOM 706 C C . LEU A 1 90 ? -1.802 -6.664 7.453 1 98.12 90 LEU A C 1
ATOM 708 O O . LEU A 1 90 ? -1.855 -7.895 7.414 1 98.12 90 LEU A O 1
ATOM 712 N N . GLY A 1 91 ? -1.877 -5.902 8.562 1 94.44 91 GLY A N 1
ATOM 713 C CA . GLY A 1 91 ? -2.035 -6.562 9.852 1 94.44 91 GLY A CA 1
ATOM 714 C C . GLY A 1 91 ? -0.748 -7.168 10.375 1 94.44 91 GLY A C 1
ATOM 715 O O . GLY A 1 91 ? 0.326 -6.582 10.227 1 94.44 91 GLY A O 1
ATOM 716 N N . GLN A 1 92 ? -0.907 -8.336 11.055 1 93.62 92 GLN A N 1
ATOM 717 C CA . GLN A 1 92 ? 0.227 -8.891 11.789 1 93.62 92 GLN A CA 1
ATOM 718 C C . GLN A 1 92 ? 0.569 -10.289 11.297 1 93.62 92 GLN A C 1
ATOM 720 O O . GLN A 1 92 ? 1.336 -11.008 11.938 1 93.62 92 GLN A O 1
ATOM 725 N N . ALA A 1 93 ? -0.03 -10.703 10.211 1 96.5 93 ALA A N 1
ATOM 726 C CA . ALA A 1 93 ? 0.2 -12.055 9.703 1 96.5 93 ALA A CA 1
ATOM 727 C C . ALA A 1 93 ? 1.261 -12.055 8.602 1 96.5 93 ALA A C 1
ATOM 729 O O . ALA A 1 93 ? 1.296 -11.148 7.766 1 96.5 93 ALA A O 1
ATOM 730 N N . PRO A 1 94 ? 2.145 -13.055 8.648 1 97.62 94 PRO A N 1
ATOM 731 C CA . PRO A 1 94 ? 3.025 -13.25 7.496 1 97.62 94 PRO A CA 1
ATOM 732 C C . PRO A 1 94 ? 2.293 -13.82 6.285 1 97.62 94 PRO A C 1
ATOM 734 O O . PRO A 1 94 ? 1.141 -14.25 6.398 1 97.62 94 PRO A O 1
ATOM 737 N N . PHE A 1 95 ? 2.877 -13.781 5.145 1 98.38 95 PHE A N 1
ATOM 738 C CA . PHE A 1 95 ? 2.305 -14.406 3.955 1 98.38 95 PHE A CA 1
ATOM 739 C C . PHE A 1 95 ? 3.391 -15.078 3.123 1 98.38 95 PHE A C 1
ATOM 741 O O . PHE A 1 95 ? 4.574 -14.758 3.26 1 98.38 95 PHE A O 1
ATOM 748 N N . ILE A 1 96 ? 2.977 -16.031 2.318 1 98.75 96 ILE A N 1
ATOM 749 C CA . ILE A 1 96 ? 3.875 -16.781 1.453 1 98.75 96 ILE A CA 1
ATOM 750 C C . ILE A 1 96 ? 3.586 -16.453 -0.009 1 98.75 96 ILE A C 1
ATOM 752 O O . ILE A 1 96 ? 2.424 -16.359 -0.412 1 98.75 96 ILE A O 1
ATOM 756 N N . MET A 1 97 ? 4.641 -16.234 -0.764 1 98.81 97 MET A N 1
ATOM 757 C CA . MET A 1 97 ? 4.562 -16.125 -2.217 1 98.81 97 MET A CA 1
ATOM 758 C C . MET A 1 97 ? 5.285 -17.281 -2.895 1 98.81 97 MET A C 1
ATOM 760 O O . MET A 1 97 ? 6.406 -17.625 -2.516 1 98.81 97 MET A O 1
ATOM 764 N N . VAL A 1 98 ? 4.672 -17.875 -3.832 1 98.88 98 VAL A N 1
ATOM 765 C CA . VAL A 1 98 ? 5.301 -18.875 -4.695 1 98.88 98 VAL A CA 1
ATOM 766 C C . VAL A 1 98 ? 5.633 -18.25 -6.047 1 98.88 98 VAL A C 1
ATOM 768 O O . VAL A 1 98 ? 4.746 -17.75 -6.746 1 98.88 98 VAL A O 1
ATOM 771 N N . MET A 1 99 ? 6.914 -18.25 -6.395 1 98.94 99 MET A N 1
ATOM 772 C CA . MET A 1 99 ? 7.344 -17.469 -7.551 1 98.94 99 MET A CA 1
ATOM 773 C C . MET A 1 99 ? 8.414 -18.219 -8.344 1 98.94 99 MET A C 1
ATOM 775 O O . MET A 1 99 ? 9.086 -19.109 -7.809 1 98.94 99 MET A O 1
ATOM 779 N N . SER A 1 100 ? 8.523 -17.906 -9.562 1 98.88 100 SER A N 1
ATOM 780 C CA . SER A 1 100 ? 9.641 -18.219 -10.453 1 98.88 100 SER A CA 1
ATOM 781 C C . SER A 1 100 ? 10.125 -16.969 -11.18 1 98.88 100 SER A C 1
ATOM 783 O O . SER A 1 100 ? 9.32 -16.125 -11.562 1 98.88 100 SER A O 1
ATOM 785 N N . PRO A 1 101 ? 11.484 -16.812 -11.391 1 98.81 101 PRO A N 1
ATOM 786 C CA . PRO A 1 101 ? 12 -15.594 -12.016 1 98.81 101 PRO A CA 1
ATOM 787 C C . PRO A 1 101 ? 11.445 -15.367 -13.414 1 98.81 101 PRO A C 1
ATOM 789 O O . PRO A 1 101 ? 11.047 -16.312 -14.094 1 98.81 101 PRO A O 1
ATOM 792 N N . PRO A 1 102 ? 11.461 -14.055 -13.742 1 98.81 102 PRO A N 1
ATOM 793 C CA . PRO A 1 102 ? 11.125 -13.781 -15.141 1 98.81 102 PRO A CA 1
ATOM 794 C C . PRO A 1 102 ? 12.055 -14.5 -16.125 1 98.81 102 PRO A C 1
ATOM 796 O O . PRO A 1 102 ? 13.25 -14.641 -15.852 1 98.81 102 PRO A O 1
ATOM 799 N N . ASN A 1 103 ? 11.406 -14.922 -17.219 1 98.69 103 ASN A N 1
ATOM 800 C CA . ASN A 1 103 ? 12.242 -15.539 -18.234 1 98.69 103 ASN A CA 1
ATOM 801 C C . ASN A 1 103 ? 11.773 -15.18 -19.641 1 98.69 103 ASN A C 1
ATOM 803 O O . ASN A 1 103 ? 12.094 -15.867 -20.609 1 98.69 103 ASN A O 1
ATOM 807 N N . HIS A 1 104 ? 10.961 -14.078 -19.703 1 97.75 104 HIS A N 1
ATOM 808 C CA . HIS A 1 104 ? 10.461 -13.609 -21 1 97.75 104 HIS A CA 1
ATOM 809 C C . HIS A 1 104 ? 11.602 -13.125 -21.891 1 97.75 104 HIS A C 1
ATOM 811 O O . HIS A 1 104 ? 11.5 -13.18 -23.109 1 97.75 104 HIS A O 1
ATOM 817 N N . ASN A 1 105 ? 12.672 -12.594 -21.281 1 96.88 105 ASN A N 1
ATOM 818 C CA . ASN A 1 105 ? 13.82 -12.148 -22.062 1 96.88 105 ASN A CA 1
ATOM 819 C C . ASN A 1 105 ? 14.508 -13.312 -22.766 1 96.88 105 ASN A C 1
ATOM 821 O O . ASN A 1 105 ? 15.305 -13.109 -23.688 1 96.88 105 ASN A O 1
ATOM 825 N N . GLN A 1 106 ? 14.281 -14.523 -22.344 1 97.44 106 GLN A N 1
ATOM 826 C CA . GLN A 1 106 ? 14.805 -15.727 -22.969 1 97.44 106 GLN A CA 1
ATOM 827 C C . GLN A 1 106 ? 13.766 -16.344 -23.906 1 97.44 106 GLN A C 1
ATOM 829 O O . GLN A 1 106 ? 13.883 -17.516 -24.281 1 97.44 106 GLN A O 1
ATOM 834 N N . ASP A 1 107 ? 12.719 -15.68 -24.188 1 96.31 107 ASP A N 1
ATOM 835 C CA . ASP A 1 107 ? 11.633 -16.062 -25.062 1 96.31 107 ASP A CA 1
ATOM 836 C C . ASP A 1 107 ? 10.938 -17.328 -24.562 1 96.31 107 ASP A C 1
ATOM 838 O O . ASP A 1 107 ? 10.555 -18.188 -25.359 1 96.31 107 ASP A O 1
ATOM 842 N N . LYS A 1 108 ? 10.875 -17.484 -23.234 1 97.5 108 LYS A N 1
ATOM 843 C CA . LYS A 1 108 ? 10.156 -18.609 -22.625 1 97.5 108 LYS A CA 1
ATOM 844 C C . LYS A 1 108 ? 8.734 -18.203 -22.25 1 97.5 108 LYS A C 1
ATOM 846 O O . LYS A 1 108 ? 8.484 -17.062 -21.859 1 97.5 108 LYS A O 1
ATOM 851 N N . ASN A 1 109 ? 7.859 -19.156 -22.438 1 97.62 109 ASN A N 1
ATOM 852 C CA . ASN A 1 109 ? 6.465 -18.875 -22.109 1 97.62 109 ASN A CA 1
ATOM 853 C C . ASN A 1 109 ? 5.945 -19.797 -21.016 1 97.62 109 ASN A C 1
ATOM 855 O O . ASN A 1 109 ? 4.734 -19.906 -20.812 1 97.62 109 ASN A O 1
ATOM 859 N N . LEU A 1 110 ? 6.816 -20.562 -20.391 1 98.69 110 LEU A N 1
ATOM 860 C CA . LEU A 1 110 ? 6.535 -21.359 -19.219 1 98.69 110 LEU A CA 1
ATOM 861 C C . LEU A 1 110 ? 7.543 -21.078 -18.109 1 98.69 110 LEU A C 1
ATOM 863 O O . LEU A 1 110 ? 8.703 -20.766 -18.375 1 98.69 110 LEU A O 1
ATOM 867 N N . PRO A 1 111 ? 7.113 -21.141 -16.844 1 98.69 111 PRO A N 1
ATOM 868 C CA . PRO A 1 111 ? 8.07 -20.938 -15.75 1 98.69 111 PRO A CA 1
ATOM 869 C C . PRO A 1 111 ? 9.117 -22.047 -15.656 1 98.69 111 PRO A C 1
ATOM 871 O O . PRO A 1 111 ? 8.852 -23.172 -16.062 1 98.69 111 PRO A O 1
ATOM 874 N N . ASP A 1 112 ? 10.281 -21.703 -15.242 1 98.19 112 ASP A N 1
ATOM 875 C CA . ASP A 1 112 ? 11.297 -22.688 -14.883 1 98.19 112 ASP A CA 1
ATOM 876 C C . ASP A 1 112 ? 11.023 -23.266 -13.492 1 98.19 112 ASP A C 1
ATOM 878 O O . ASP A 1 112 ? 11.297 -22.625 -12.477 1 98.19 112 ASP A O 1
ATOM 882 N N . LEU A 1 113 ? 10.531 -24.469 -13.422 1 97.44 113 LEU A N 1
ATOM 883 C CA . LEU A 1 113 ? 10.117 -25.094 -12.164 1 97.44 113 LEU A CA 1
ATOM 884 C C . LEU A 1 113 ? 11.32 -25.344 -11.258 1 97.44 113 LEU A C 1
ATOM 886 O O . LEU A 1 113 ? 11.172 -25.453 -10.039 1 97.44 113 LEU A O 1
ATOM 890 N N . THR A 1 114 ? 12.492 -25.422 -11.859 1 96.75 114 THR A N 1
ATOM 891 C CA . THR A 1 114 ? 13.688 -25.656 -11.055 1 96.75 114 THR A CA 1
ATOM 892 C C . THR A 1 114 ? 14.078 -24.406 -10.289 1 96.75 114 THR A C 1
ATOM 894 O O . THR A 1 114 ? 14.898 -24.469 -9.359 1 96.75 114 THR A O 1
ATOM 897 N N . GLN A 1 115 ? 13.508 -23.281 -10.633 1 97.56 115 GLN A N 1
ATOM 898 C CA . GLN A 1 115 ? 13.852 -22 -10 1 97.56 115 GLN A CA 1
ATOM 899 C C . GLN A 1 115 ? 12.719 -21.5 -9.117 1 97.56 115 GLN A C 1
ATOM 901 O O . GLN A 1 115 ? 12.789 -20.406 -8.562 1 97.56 115 GLN A O 1
ATOM 906 N N . VAL A 1 116 ? 11.664 -22.312 -8.977 1 98.38 116 VAL A N 1
ATOM 907 C CA . VAL A 1 116 ? 10.516 -21.906 -8.18 1 98.38 116 VAL A CA 1
ATOM 908 C C . VAL A 1 116 ? 10.883 -21.922 -6.699 1 98.38 116 VAL A C 1
ATOM 910 O O . VAL A 1 116 ? 11.523 -22.859 -6.219 1 98.38 116 VAL A O 1
ATOM 913 N N . LYS A 1 117 ? 10.5 -20.906 -5.977 1 98.62 117 LYS A N 1
ATOM 914 C CA . LYS A 1 117 ? 10.68 -20.797 -4.531 1 98.62 117 LYS A CA 1
ATOM 915 C C . LYS A 1 117 ? 9.383 -20.344 -3.854 1 98.62 117 LYS A C 1
ATOM 917 O O . LYS A 1 117 ? 8.539 -19.703 -4.48 1 98.62 117 LYS A O 1
ATOM 922 N N . ALA A 1 118 ? 9.219 -20.75 -2.637 1 98.81 118 ALA A N 1
ATOM 923 C CA . ALA A 1 118 ? 8.211 -20.219 -1.721 1 98.81 118 ALA A CA 1
ATOM 924 C C . ALA A 1 118 ? 8.852 -19.375 -0.63 1 98.81 118 ALA A C 1
ATOM 926 O O . ALA A 1 118 ? 9.617 -19.875 0.196 1 98.81 118 ALA A O 1
ATOM 927 N N . LEU A 1 119 ? 8.633 -18.156 -0.662 1 98.88 119 LEU A N 1
ATOM 928 C CA . LEU A 1 119 ? 9.227 -17.234 0.299 1 98.88 119 LEU A CA 1
ATOM 929 C C . LEU A 1 119 ? 8.172 -16.688 1.261 1 98.88 119 LEU A C 1
ATOM 931 O O . LEU A 1 119 ? 7.078 -16.312 0.84 1 98.88 119 LEU A O 1
ATOM 935 N N . LYS A 1 120 ? 8.484 -16.734 2.508 1 98.75 120 LYS A N 1
ATOM 936 C CA . LYS A 1 120 ? 7.613 -16.219 3.562 1 98.75 120 LYS A CA 1
ATOM 937 C C . LYS A 1 120 ? 7.992 -14.789 3.945 1 98.75 120 LYS A C 1
ATOM 939 O O . LYS A 1 120 ? 9.125 -14.539 4.355 1 98.75 120 LYS A O 1
ATOM 944 N N . PHE A 1 121 ? 7.09 -13.922 3.807 1 98.62 121 PHE A N 1
ATOM 945 C CA . PHE A 1 121 ? 7.289 -12.508 4.125 1 98.62 121 PHE A CA 1
ATOM 946 C C . PHE A 1 121 ? 6.77 -12.195 5.523 1 98.62 121 PHE A C 1
ATOM 948 O O . PHE A 1 121 ? 5.66 -12.594 5.883 1 98.62 121 PHE A O 1
ATOM 955 N N . PRO A 1 122 ? 7.547 -11.477 6.316 1 97.25 122 PRO A N 1
ATOM 956 C CA . PRO A 1 122 ? 7.082 -11.141 7.664 1 97.25 122 PRO A CA 1
ATOM 957 C C . PRO A 1 122 ? 5.922 -10.148 7.656 1 97.25 122 PRO A C 1
ATOM 959 O O . PRO A 1 122 ? 5.66 -9.5 6.637 1 97.25 122 PRO A O 1
ATOM 962 N N . PRO A 1 123 ? 5.234 -10.047 8.828 1 96.62 123 PRO A N 1
ATOM 963 C CA . PRO A 1 123 ? 4.137 -9.086 8.914 1 96.62 123 PRO A CA 1
ATOM 964 C C . PRO A 1 123 ? 4.566 -7.668 8.547 1 96.62 123 PRO A C 1
ATOM 966 O O . PRO A 1 123 ? 5.672 -7.242 8.891 1 96.62 123 PRO A O 1
ATOM 969 N N . GLY A 1 124 ? 3.662 -6.984 7.82 1 96.19 124 GLY A N 1
ATOM 970 C CA . GLY A 1 124 ? 3.902 -5.582 7.508 1 96.19 124 GLY A CA 1
ATOM 971 C C . GLY A 1 124 ? 4.906 -5.387 6.387 1 96.19 124 GLY A C 1
ATOM 972 O O . GLY A 1 124 ? 5.527 -4.328 6.281 1 96.19 124 GLY A O 1
ATOM 973 N N . HIS A 1 125 ? 5.176 -6.371 5.594 1 98.06 125 HIS A N 1
ATOM 974 C CA . HIS A 1 125 ? 6.094 -6.258 4.465 1 98.06 125 HIS A CA 1
ATOM 975 C C . HIS A 1 125 ? 5.348 -6.348 3.139 1 98.06 125 HIS A C 1
ATOM 977 O O . HIS A 1 125 ? 4.195 -6.781 3.096 1 98.06 125 HIS A O 1
ATOM 983 N N . ALA A 1 126 ? 5.996 -5.852 2.133 1 98.75 126 ALA A N 1
ATOM 984 C CA . ALA A 1 126 ? 5.418 -5.793 0.793 1 98.75 126 ALA A CA 1
ATOM 985 C C . ALA A 1 126 ? 6.402 -6.312 -0.252 1 98.75 126 ALA A C 1
ATOM 987 O O . ALA A 1 126 ? 7.613 -6.301 -0.032 1 98.75 126 ALA A O 1
ATOM 988 N N . LEU A 1 127 ? 5.879 -6.805 -1.323 1 98.81 127 LEU A N 1
ATOM 989 C CA . LEU A 1 127 ? 6.648 -7.285 -2.465 1 98.81 127 LEU A CA 1
ATOM 990 C C . LEU A 1 127 ? 6.219 -6.582 -3.748 1 98.81 127 LEU A C 1
ATOM 992 O O . LEU A 1 127 ? 5.047 -6.648 -4.133 1 98.81 127 LEU A O 1
ATOM 996 N N . LEU A 1 128 ? 7.109 -5.82 -4.332 1 98.88 128 LEU A N 1
ATOM 997 C CA . LEU A 1 128 ? 6.949 -5.297 -5.684 1 98.88 128 LEU A CA 1
ATOM 998 C C . LEU A 1 128 ? 7.574 -6.23 -6.711 1 98.88 128 LEU A C 1
ATOM 1000 O O . LEU A 1 128 ? 8.797 -6.391 -6.75 1 98.88 128 LEU A O 1
ATOM 1004 N N . LEU A 1 129 ? 6.805 -6.816 -7.547 1 98.88 129 LEU A N 1
ATOM 1005 C CA . LEU A 1 129 ? 7.297 -7.805 -8.5 1 98.88 129 LEU A CA 1
ATOM 1006 C C . LEU A 1 129 ? 8.039 -7.133 -9.648 1 98.88 129 LEU A C 1
ATOM 1008 O O . LEU A 1 129 ? 7.672 -6.039 -10.078 1 98.88 129 LEU A O 1
ATOM 1012 N N . HIS A 1 130 ? 9.047 -7.852 -10.164 1 98.81 130 HIS A N 1
ATOM 1013 C CA . HIS A 1 130 ? 9.578 -7.508 -11.484 1 98.81 130 HIS A CA 1
ATOM 1014 C C . HIS A 1 130 ? 8.562 -7.801 -12.578 1 98.81 130 HIS A C 1
ATOM 1016 O O . HIS A 1 130 ? 7.711 -8.68 -12.43 1 98.81 130 HIS A O 1
ATOM 1022 N N . LEU A 1 131 ? 8.758 -7.066 -13.688 1 98.69 131 LEU A N 1
ATOM 1023 C CA . LEU A 1 131 ? 8.023 -7.473 -14.883 1 98.69 131 LEU A CA 1
ATOM 1024 C C . LEU A 1 131 ? 8.344 -8.922 -15.242 1 98.69 131 LEU A C 1
ATOM 1026 O O . LEU A 1 131 ? 9.5 -9.336 -15.188 1 98.69 131 LEU A O 1
ATOM 1030 N N . GLY A 1 132 ? 7.301 -9.711 -15.438 1 98.75 132 GLY A N 1
ATOM 1031 C CA . GLY A 1 132 ? 7.488 -11.047 -15.977 1 98.75 132 GLY A CA 1
ATOM 1032 C C . GLY A 1 132 ? 7.652 -12.109 -14.906 1 98.75 132 GLY A C 1
ATOM 1033 O O . GLY A 1 132 ? 7.715 -13.297 -15.211 1 98.75 132 GLY A O 1
ATOM 1034 N N . THR A 1 133 ? 7.773 -11.719 -13.633 1 98.94 133 THR A N 1
ATOM 1035 C CA . THR A 1 133 ? 7.879 -12.703 -12.57 1 98.94 133 THR A CA 1
ATOM 1036 C C . THR A 1 133 ? 6.652 -13.617 -12.555 1 98.94 133 THR A C 1
ATOM 1038 O O . THR A 1 133 ? 5.516 -13.133 -12.547 1 98.94 133 THR A O 1
ATOM 1041 N N . TRP A 1 134 ? 6.918 -14.922 -12.641 1 98.94 134 TRP A N 1
ATOM 1042 C CA . TRP A 1 134 ? 5.855 -15.898 -12.438 1 98.94 134 TRP A CA 1
ATOM 1043 C C . TRP A 1 134 ? 5.453 -15.984 -10.969 1 98.94 134 TRP A C 1
ATOM 1045 O O . TRP A 1 134 ? 6.312 -16.047 -10.094 1 98.94 134 TRP A O 1
ATOM 1055 N N . HIS A 1 135 ? 4.141 -15.953 -10.75 1 98.94 135 HIS A N 1
ATOM 1056 C CA . HIS A 1 135 ? 3.723 -16.016 -9.359 1 98.94 135 HIS A CA 1
ATOM 1057 C C . HIS A 1 135 ? 2.299 -16.547 -9.234 1 98.94 135 HIS A C 1
ATOM 1059 O O . HIS A 1 135 ? 1.534 -16.516 -10.195 1 98.94 135 HIS A O 1
ATOM 1065 N N . ASP A 1 136 ? 1.967 -17.109 -8.125 1 98.31 136 ASP A N 1
ATOM 1066 C CA . ASP A 1 136 ? 0.598 -17.344 -7.676 1 98.31 136 ASP A CA 1
ATOM 1067 C C . ASP A 1 136 ? 0.131 -16.25 -6.723 1 98.31 136 ASP A C 1
ATOM 1069 O O . ASP A 1 136 ? 0.873 -15.305 -6.441 1 98.31 136 ASP A O 1
ATOM 1073 N N . PHE A 1 137 ? -1.172 -16.344 -6.324 1 98.06 137 PHE A N 1
ATOM 1074 C CA . PHE A 1 137 ? -1.677 -15.398 -5.328 1 98.06 137 PHE A CA 1
ATOM 1075 C C . PHE A 1 137 ? -1.074 -15.688 -3.959 1 98.06 137 PHE A C 1
ATOM 1077 O O . PHE A 1 137 ? -0.707 -16.828 -3.662 1 98.06 137 PHE A O 1
ATOM 1084 N N . PRO A 1 138 ? -0.917 -14.656 -3.08 1 98.44 138 PRO A N 1
ATOM 1085 C CA . PRO A 1 138 ? -0.345 -14.883 -1.751 1 98.44 138 PRO A CA 1
ATOM 1086 C C . PRO A 1 138 ? -1.1 -15.953 -0.959 1 98.44 138 PRO A C 1
ATOM 1088 O O . PRO A 1 138 ? -2.301 -16.141 -1.162 1 98.44 138 PRO A O 1
ATOM 1091 N N . ILE A 1 139 ? -0.374 -16.594 -0.073 1 98.12 139 ILE A N 1
ATOM 1092 C CA . ILE A 1 139 ? -0.902 -17.656 0.783 1 98.12 139 ILE A CA 1
ATOM 1093 C C . ILE A 1 139 ? -0.785 -17.234 2.248 1 98.12 139 ILE A C 1
ATOM 1095 O O . ILE A 1 139 ? 0.259 -16.734 2.678 1 98.12 139 ILE A O 1
ATOM 1099 N N . ALA A 1 140 ? -1.914 -17.391 2.992 1 97.69 140 ALA A N 1
ATOM 1100 C CA . ALA A 1 140 ? -1.892 -17.172 4.438 1 97.69 140 ALA A CA 1
ATOM 1101 C C . ALA A 1 140 ? -1.277 -18.359 5.16 1 97.69 140 ALA A C 1
ATOM 1103 O O . ALA A 1 140 ? -1.471 -19.516 4.754 1 97.69 140 ALA A O 1
ATOM 1104 N N . CYS A 1 141 ? -0.577 -18.172 6.168 1 96.12 141 CYS A N 1
ATOM 1105 C CA . CYS A 1 141 ? 0.016 -19.234 6.965 1 96.12 141 CYS A CA 1
ATOM 1106 C C . CYS A 1 141 ? -0.976 -19.766 7.996 1 96.12 141 CYS A C 1
ATOM 1108 O O . CYS A 1 141 ? -1.969 -20.406 7.637 1 96.12 141 CYS A O 1
ATOM 1110 N N . ASP A 1 142 ? -0.781 -19.438 9.266 1 93.94 142 ASP A N 1
ATOM 1111 C CA . ASP A 1 142 ? -1.548 -20.062 10.336 1 93.94 142 ASP A CA 1
ATOM 1112 C C . ASP A 1 142 ? -2.738 -19.203 10.75 1 93.94 142 ASP A C 1
ATOM 1114 O O . ASP A 1 142 ? -3.588 -19.625 11.531 1 93.94 142 ASP A O 1
ATOM 1118 N N . LYS A 1 143 ? -2.797 -18.047 10.352 1 95.69 143 LYS A N 1
ATOM 1119 C CA . LYS A 1 143 ? -3.92 -17.156 10.641 1 95.69 143 LYS A CA 1
ATOM 1120 C C . LYS A 1 143 ? -4.359 -16.406 9.383 1 95.69 143 LYS A C 1
ATOM 1122 O O . LYS A 1 143 ? -3.59 -16.281 8.43 1 95.69 143 LYS A O 1
ATOM 1127 N N . PRO A 1 144 ? -5.609 -15.898 9.398 1 97.25 144 PRO A N 1
ATOM 1128 C CA . PRO A 1 144 ? -6.066 -15.125 8.242 1 97.25 144 PRO A CA 1
ATOM 1129 C C . PRO A 1 144 ? -5.176 -13.922 7.945 1 97.25 144 PRO A C 1
ATOM 1131 O O . PRO A 1 144 ? -4.602 -13.336 8.867 1 97.25 144 PRO A O 1
ATOM 1134 N N . LEU A 1 145 ? -5.133 -13.57 6.703 1 97.25 145 LEU A N 1
ATOM 1135 C CA . LEU A 1 145 ? -4.297 -12.492 6.18 1 97.25 145 LEU A CA 1
ATOM 1136 C C . LEU A 1 145 ? -5.105 -11.57 5.273 1 97.25 145 LEU A C 1
ATOM 1138 O O . LEU A 1 145 ? -5.953 -12.031 4.508 1 97.25 145 LEU A O 1
ATOM 1142 N N . VAL A 1 146 ? -4.871 -10.281 5.398 1 98.44 146 VAL A N 1
ATOM 1143 C CA . VAL A 1 146 ? -5.379 -9.352 4.395 1 98.44 146 VAL A CA 1
ATOM 1144 C C . VAL A 1 146 ? -4.223 -8.836 3.539 1 98.44 146 VAL A C 1
ATOM 1146 O O . VAL A 1 146 ? -3.207 -8.375 4.066 1 98.44 146 VAL A O 1
ATOM 1149 N N . ILE A 1 147 ? -4.383 -8.969 2.229 1 98.75 147 ILE A N 1
ATOM 1150 C CA . ILE A 1 147 ? -3.42 -8.445 1.265 1 98.75 147 ILE A CA 1
ATOM 1151 C C . ILE A 1 147 ? -4.012 -7.23 0.555 1 98.75 147 ILE A C 1
ATOM 1153 O O . ILE A 1 147 ? -5.156 -7.262 0.104 1 98.75 147 ILE A O 1
ATOM 1157 N N . LEU A 1 148 ? -3.322 -6.145 0.583 1 98.88 148 LEU A N 1
ATOM 1158 C CA . LEU A 1 148 ? -3.602 -5.035 -0.32 1 98.88 148 LEU A CA 1
ATOM 1159 C C . LEU A 1 148 ? -2.777 -5.148 -1.598 1 98.88 148 LEU A C 1
ATOM 1161 O O . LEU A 1 148 ? -1.55 -5.262 -1.541 1 98.88 148 LEU A O 1
ATOM 1165 N N . THR A 1 149 ? -3.381 -5.16 -2.713 1 98.75 149 THR A N 1
ATOM 1166 C CA . THR A 1 149 ? -2.711 -5.281 -4.004 1 98.75 149 THR A CA 1
ATOM 1167 C C . THR A 1 149 ? -2.838 -3.984 -4.801 1 98.75 149 THR A C 1
ATOM 1169 O O . THR A 1 149 ? -3.93 -3.428 -4.918 1 98.75 149 THR A O 1
ATOM 1172 N N . ALA A 1 150 ? -1.746 -3.471 -5.258 1 98.69 150 ALA A N 1
ATOM 1173 C CA . ALA A 1 150 ? -1.76 -2.453 -6.309 1 98.69 150 ALA A CA 1
ATOM 1174 C C . ALA A 1 150 ? -1.689 -3.094 -7.691 1 98.69 150 ALA A C 1
ATOM 1176 O O . ALA A 1 150 ? -0.743 -3.822 -7.996 1 98.69 150 ALA A O 1
ATOM 1177 N N . ASN A 1 151 ? -2.705 -2.82 -8.461 1 98.06 151 ASN A N 1
ATOM 1178 C CA . ASN A 1 151 ? -2.908 -3.387 -9.789 1 98.06 151 ASN A CA 1
ATOM 1179 C C . ASN A 1 151 ? -3.176 -2.301 -10.828 1 98.06 151 ASN A C 1
ATOM 1181 O O . ASN A 1 151 ? -2.936 -1.119 -10.57 1 98.06 151 ASN A O 1
ATOM 1185 N N . SER A 1 152 ? -3.516 -2.725 -12.062 1 98.31 152 SER A N 1
ATOM 1186 C CA . SER A 1 152 ? -4.102 -1.876 -13.094 1 98.31 152 SER A CA 1
ATOM 1187 C C . SER A 1 152 ? -5.535 -2.289 -13.406 1 98.31 152 SER A C 1
ATOM 1189 O O . SER A 1 152 ? -5.914 -3.441 -13.188 1 98.31 152 SER A O 1
ATOM 1191 N N . ASP A 1 153 ? -6.297 -1.313 -13.867 1 97.75 153 ASP A N 1
ATOM 1192 C CA . ASP A 1 153 ? -7.66 -1.636 -14.289 1 97.75 153 ASP A CA 1
ATOM 1193 C C . ASP A 1 153 ? -7.664 -2.74 -15.344 1 97.75 153 ASP A C 1
ATOM 1195 O O . ASP A 1 153 ? -8.547 -3.598 -15.352 1 97.75 153 ASP A O 1
ATOM 1199 N N . GLU A 1 154 ? -6.672 -2.738 -16.219 1 98.06 154 GLU A N 1
ATOM 1200 C CA . GLU A 1 154 ? -6.512 -3.754 -17.25 1 98.06 154 GLU A CA 1
ATOM 1201 C C . GLU A 1 154 ? -6.445 -5.152 -16.656 1 98.06 154 GLU A C 1
ATOM 1203 O O . GLU A 1 154 ? -7.168 -6.055 -17.078 1 98.06 154 GLU A O 1
ATOM 1208 N N . VAL A 1 155 ? -5.656 -5.379 -15.656 1 98.12 155 VAL A N 1
ATOM 1209 C CA . VAL A 1 155 ? -5.453 -6.676 -15.023 1 98.12 155 VAL A CA 1
ATOM 1210 C C . VAL A 1 155 ? -6.715 -7.074 -14.258 1 98.12 155 VAL A C 1
ATOM 1212 O O . VAL A 1 155 ? -7.184 -8.211 -14.367 1 98.12 155 VAL A O 1
ATOM 1215 N N . VAL A 1 156 ? -7.281 -6.141 -13.461 1 97.75 156 VAL A N 1
ATOM 1216 C CA . VAL A 1 156 ? -8.461 -6.441 -12.656 1 97.75 156 VAL A CA 1
ATOM 1217 C C . VAL A 1 156 ? -9.625 -6.816 -13.562 1 97.75 156 VAL A C 1
ATOM 1219 O O . VAL A 1 156 ? -10.367 -7.762 -13.273 1 97.75 156 VAL A O 1
ATOM 1222 N N . THR A 1 157 ? -9.758 -6.059 -14.664 1 97.25 157 THR A N 1
ATOM 1223 C CA . THR A 1 157 ? -10.828 -6.348 -15.617 1 97.25 157 THR A CA 1
ATOM 1224 C C . THR A 1 157 ? -10.656 -7.742 -16.203 1 97.25 157 THR A C 1
ATOM 1226 O O . THR A 1 157 ? -11.625 -8.5 -16.297 1 97.25 157 THR A O 1
ATOM 1229 N N . ALA A 1 158 ? -9.469 -8.102 -16.594 1 97.5 158 ALA A N 1
ATOM 1230 C CA . ALA A 1 158 ? -9.203 -9.406 -17.188 1 97.5 158 ALA A CA 1
ATOM 1231 C C . ALA A 1 158 ? -9.57 -10.531 -16.219 1 97.5 158 ALA A C 1
ATOM 1233 O O . ALA A 1 158 ? -10.242 -11.492 -16.594 1 97.5 158 ALA A O 1
ATOM 1234 N N . LEU A 1 159 ? -9.188 -10.43 -14.969 1 96.44 159 LEU A N 1
ATOM 1235 C CA . LEU A 1 159 ? -9.406 -11.469 -13.961 1 96.44 159 LEU A CA 1
ATOM 1236 C C . LEU A 1 159 ? -10.883 -11.57 -13.617 1 96.44 159 LEU A C 1
ATOM 1238 O O . LEU A 1 159 ? -11.414 -12.68 -13.461 1 96.44 159 LEU A O 1
ATOM 1242 N N . SER A 1 160 ? -11.531 -10.445 -13.461 1 94.69 160 SER A N 1
ATOM 1243 C CA . SER A 1 160 ? -12.914 -10.43 -13 1 94.69 160 SER A CA 1
ATOM 1244 C C . SER A 1 160 ? -13.867 -10.898 -14.094 1 94.69 160 SER A C 1
ATOM 1246 O O . SER A 1 160 ? -15.023 -11.219 -13.812 1 94.69 160 SER A O 1
ATOM 1248 N N . GLN A 1 161 ? -13.391 -10.969 -15.312 1 94.81 161 GLN A N 1
ATOM 1249 C CA . GLN A 1 161 ? -14.234 -11.406 -16.422 1 94.81 161 GLN A CA 1
ATOM 1250 C C . GLN A 1 161 ? -14.227 -12.93 -16.547 1 94.81 161 GLN A C 1
ATOM 1252 O O . GLN A 1 161 ? -15.039 -13.5 -17.281 1 94.81 161 GLN A O 1
ATOM 1257 N N . MET A 1 162 ? -13.352 -13.602 -15.852 1 94.12 162 MET A N 1
ATOM 1258 C CA . MET A 1 162 ? -13.32 -15.062 -15.875 1 94.12 162 MET A CA 1
ATOM 1259 C C . MET A 1 162 ? -14.516 -15.641 -15.117 1 94.12 162 MET A C 1
ATOM 1261 O O . MET A 1 162 ? -14.789 -15.242 -13.984 1 94.12 162 MET A O 1
ATOM 1265 N N . GLN A 1 163 ? -15.195 -16.562 -15.688 1 91.38 163 GLN A N 1
ATOM 1266 C CA . GLN A 1 163 ? -16.375 -17.172 -15.07 1 91.38 163 GLN A CA 1
ATOM 1267 C C . GLN A 1 163 ? -15.984 -18.438 -14.305 1 91.38 163 GLN A C 1
ATOM 1269 O O . GLN A 1 163 ? -16.641 -18.797 -13.32 1 91.38 163 GLN A O 1
ATOM 1274 N N . GLU A 1 164 ? -15.055 -19.109 -14.812 1 94.56 164 GLU A N 1
ATOM 1275 C CA . GLU A 1 164 ? -14.484 -20.312 -14.219 1 94.56 164 GLU A CA 1
ATOM 1276 C C . GLU A 1 164 ? -12.961 -20.297 -14.312 1 94.56 164 GLU A C 1
ATOM 1278 O O . GLU A 1 164 ? -12.391 -19.609 -15.164 1 94.56 164 GLU A O 1
ATOM 1283 N N . PRO A 1 165 ? -12.398 -21.062 -13.391 1 95.31 165 PRO A N 1
ATOM 1284 C CA . PRO A 1 165 ? -10.945 -21.125 -13.484 1 95.31 165 PRO A CA 1
ATOM 1285 C C . PRO A 1 165 ? -10.461 -21.672 -14.828 1 95.31 165 PRO A C 1
ATOM 1287 O O . PRO A 1 165 ? -10.992 -22.672 -15.305 1 95.31 165 PRO A O 1
ATOM 1290 N N . GLY A 1 166 ? -9.547 -21.016 -15.398 1 96.5 166 GLY A N 1
ATOM 1291 C CA . GLY A 1 166 ? -8.93 -21.422 -16.656 1 96.5 166 GLY A CA 1
ATOM 1292 C C . GLY A 1 166 ? -7.707 -20.594 -17.016 1 96.5 166 GLY A C 1
ATOM 1293 O O . GLY A 1 166 ? -7.449 -19.562 -16.391 1 96.5 166 GLY A O 1
ATOM 1294 N N . GLU A 1 167 ? -6.938 -21.109 -17.969 1 98 167 GLU A N 1
ATOM 1295 C CA . GLU A 1 167 ? -5.801 -20.344 -18.469 1 98 167 GLU A CA 1
ATOM 1296 C C . GLU A 1 167 ? -6.254 -19.062 -19.156 1 98 167 GLU A C 1
ATOM 1298 O O . GLU A 1 167 ? -7.379 -18.984 -19.656 1 98 167 GLU A O 1
ATOM 1303 N N . MET A 1 168 ? -5.363 -18.109 -19.141 1 96.75 168 MET A N 1
ATOM 1304 C CA . MET A 1 168 ? -5.707 -16.859 -19.797 1 96.75 168 MET A CA 1
ATOM 1305 C C . MET A 1 168 ? -4.465 -16.188 -20.375 1 96.75 168 MET A C 1
ATOM 1307 O O . MET A 1 168 ? -3.355 -16.391 -19.891 1 96.75 168 MET A O 1
ATOM 1311 N N . ASN A 1 169 ? -4.621 -15.469 -21.438 1 97.75 169 ASN A N 1
ATOM 1312 C CA . ASN A 1 169 ? -3.631 -14.609 -22.078 1 97.75 169 ASN A CA 1
ATOM 1313 C C . ASN A 1 169 ? -4.262 -13.32 -22.594 1 97.75 169 ASN A C 1
ATOM 1315 O O . ASN A 1 169 ? -4.344 -13.102 -23.797 1 97.75 169 ASN A O 1
ATOM 1319 N N . GLN A 1 170 ? -4.699 -12.461 -21.75 1 97 170 GLN A N 1
ATOM 1320 C CA . GLN A 1 170 ? -5.418 -11.242 -22.078 1 97 170 GLN A CA 1
ATOM 1321 C C . GLN A 1 170 ? -5.297 -10.195 -20.969 1 97 170 GLN A C 1
ATOM 1323 O O . GLN A 1 170 ? -5.148 -10.547 -19.797 1 97 170 GLN A O 1
ATOM 1328 N N . GLY A 1 171 ? -5.336 -8.93 -21.266 1 97.38 171 GLY A N 1
ATOM 1329 C CA . GLY A 1 171 ? -5.359 -7.852 -20.297 1 97.38 171 GLY A CA 1
ATOM 1330 C C . GLY A 1 171 ? -4.129 -7.82 -19.406 1 97.38 171 GLY A C 1
ATOM 1331 O O . GLY A 1 171 ? -4.227 -7.543 -18.203 1 97.38 171 GLY A O 1
ATOM 1332 N N . ASP A 1 172 ? -3.039 -8.273 -19.875 1 98.44 172 ASP A N 1
ATOM 1333 C CA . ASP A 1 172 ? -1.729 -8.328 -19.219 1 98.44 172 ASP A CA 1
ATOM 1334 C C . ASP A 1 172 ? -1.657 -9.484 -18.219 1 98.44 172 ASP A C 1
ATOM 1336 O O . ASP A 1 172 ? -0.875 -9.438 -17.281 1 98.44 172 ASP A O 1
ATOM 1340 N N . VAL A 1 173 ? -2.605 -10.352 -18.328 1 98.5 173 VAL A N 1
ATOM 1341 C CA . VAL A 1 173 ? -2.555 -11.562 -17.531 1 98.5 173 VAL A CA 1
ATOM 1342 C C . VAL A 1 173 ? -2.221 -12.758 -18.422 1 98.5 173 VAL A C 1
ATOM 1344 O O . VAL A 1 173 ? -3 -13.117 -19.312 1 98.5 173 VAL A O 1
ATOM 1347 N N . TYR A 1 174 ? -1.06 -13.305 -18.297 1 98.75 174 TYR A N 1
ATOM 1348 C CA . TYR A 1 174 ? -0.723 -14.617 -18.828 1 98.75 174 TYR A CA 1
ATOM 1349 C C . TYR A 1 174 ? -0.686 -15.664 -17.719 1 98.75 174 TYR A C 1
ATOM 1351 O O . TYR A 1 174 ? 0.243 -15.688 -16.922 1 98.75 174 TYR A O 1
ATOM 1359 N N . LYS A 1 175 ? -1.738 -16.422 -17.594 1 98.62 175 LYS A N 1
ATOM 1360 C CA . LYS A 1 175 ? -1.935 -17.422 -16.547 1 98.62 175 LYS A CA 1
ATOM 1361 C C . LYS A 1 175 ? -2 -18.828 -17.125 1 98.62 175 LYS A C 1
ATOM 1363 O O . LYS A 1 175 ? -2.771 -19.094 -18.047 1 98.62 175 LYS A O 1
ATOM 1368 N N . ILE A 1 176 ? -1.229 -19.719 -16.562 1 98.62 176 ILE A N 1
ATOM 1369 C CA . ILE A 1 176 ? -1.154 -21.078 -17.094 1 98.62 176 ILE A CA 1
ATOM 1370 C C . ILE A 1 176 ? -1.466 -22.094 -15.984 1 98.62 176 ILE A C 1
ATOM 1372 O O . ILE A 1 176 ? -1.255 -21.797 -14.805 1 98.62 176 ILE A O 1
ATOM 1376 N N . SER A 1 177 ? -1.986 -23.219 -16.375 1 98.06 177 SER A N 1
ATOM 1377 C CA . SER A 1 177 ? -2.197 -24.375 -15.492 1 98.06 177 SER A CA 1
ATOM 1378 C C . SER A 1 177 ? -0.945 -25.234 -15.398 1 98.06 177 SER A C 1
ATOM 1380 O O . SER A 1 177 ? -0.5 -25.797 -16.406 1 98.06 177 SER A O 1
ATOM 1382 N N . LEU A 1 178 ? -0.42 -25.344 -14.211 1 98.38 178 LEU A N 1
ATOM 1383 C CA . LEU A 1 178 ? 0.771 -26.172 -14.031 1 98.38 178 LEU A CA 1
ATOM 1384 C C . LEU A 1 178 ? 0.49 -27.625 -14.398 1 98.38 178 LEU A C 1
ATOM 1386 O O . LEU A 1 178 ? 1.247 -28.234 -15.156 1 98.38 178 LEU A O 1
ATOM 1390 N N . PRO A 1 179 ? -0.655 -28.188 -13.891 1 97.69 179 PRO A N 1
ATOM 1391 C CA . PRO A 1 179 ? -0.951 -29.578 -14.281 1 97.69 179 PRO A CA 1
ATOM 1392 C C . PRO A 1 179 ? -1.114 -29.75 -15.789 1 97.69 179 PRO A C 1
ATOM 1394 O O . PRO A 1 179 ? -0.627 -30.719 -16.359 1 97.69 179 PRO A O 1
ATOM 1397 N N . GLN A 1 180 ? -1.695 -28.797 -16.469 1 97.31 180 GLN A N 1
ATOM 1398 C CA . GLN A 1 180 ? -1.983 -28.938 -17.891 1 97.31 180 GLN A CA 1
ATOM 1399 C C . GLN A 1 180 ? -0.73 -28.703 -18.734 1 97.31 180 GLN A C 1
ATOM 1401 O O . GLN A 1 180 ? -0.507 -29.406 -19.719 1 97.31 180 GLN A O 1
ATOM 1406 N N . ARG A 1 181 ? 0.078 -27.734 -18.297 1 97.81 181 ARG A N 1
ATOM 1407 C CA . ARG A 1 181 ? 1.183 -27.312 -19.156 1 97.81 181 ARG A CA 1
ATOM 1408 C C . ARG A 1 181 ? 2.463 -28.062 -18.812 1 97.81 181 ARG A C 1
ATOM 1410 O O . ARG A 1 181 ? 3.311 -28.281 -19.688 1 97.81 181 ARG A O 1
ATOM 1417 N N . LEU A 1 182 ? 2.592 -28.453 -17.531 1 97.5 182 LEU A N 1
ATOM 1418 C CA . LEU A 1 182 ? 3.875 -28.984 -17.094 1 97.5 182 LEU A CA 1
ATOM 1419 C C . LEU A 1 182 ? 3.693 -30.328 -16.391 1 97.5 182 LEU A C 1
ATOM 1421 O O . LEU A 1 182 ? 4.668 -30.922 -15.93 1 97.5 182 LEU A O 1
ATOM 1425 N N . GLY A 1 183 ? 2.439 -30.812 -16.297 1 97.06 183 GLY A N 1
ATOM 1426 C CA . GLY A 1 183 ? 2.178 -32.094 -15.648 1 97.06 183 GLY A CA 1
ATOM 1427 C C . GLY A 1 183 ? 2.564 -32.094 -14.18 1 97.06 183 GLY A C 1
ATOM 1428 O O . GLY A 1 183 ? 3.01 -33.125 -13.664 1 97.06 183 GLY A O 1
ATOM 1429 N N . CYS A 1 184 ? 2.479 -30.984 -13.555 1 97 184 CYS A N 1
ATOM 1430 C CA . CYS A 1 184 ? 2.975 -30.859 -12.188 1 97 184 CYS A CA 1
ATOM 1431 C C . CYS A 1 184 ? 2.07 -29.969 -11.344 1 97 184 CYS A C 1
ATOM 1433 O O . CYS A 1 184 ? 1.343 -29.141 -11.891 1 97 184 CYS A O 1
ATOM 1435 N N . GLU A 1 185 ? 1.94 -30.266 -10.086 1 98 185 GLU A N 1
ATOM 1436 C CA . GLU A 1 185 ? 1.464 -29.312 -9.094 1 98 185 GLU A CA 1
ATOM 1437 C C . GLU A 1 185 ? 2.533 -29.016 -8.047 1 98 185 GLU A C 1
ATOM 1439 O O . GLU A 1 185 ? 3.436 -29.844 -7.832 1 98 185 GLU A O 1
ATOM 1444 N N . ILE A 1 186 ? 2.465 -27.906 -7.406 1 98.5 186 ILE A N 1
ATOM 1445 C CA . ILE A 1 186 ? 3.418 -27.562 -6.355 1 98.5 186 ILE A CA 1
ATOM 1446 C C . ILE A 1 186 ? 2.74 -27.656 -4.988 1 98.5 186 ILE A C 1
ATOM 1448 O O . ILE A 1 186 ? 1.599 -27.219 -4.824 1 98.5 186 ILE A O 1
ATOM 1452 N N . GLN A 1 187 ? 3.369 -28.25 -4.074 1 98.25 187 GLN A N 1
ATOM 1453 C CA . GLN A 1 187 ? 2.949 -28.297 -2.678 1 98.25 187 GLN A CA 1
ATOM 1454 C C . GLN A 1 187 ? 4.039 -27.75 -1.76 1 98.25 187 GLN A C 1
ATOM 1456 O O . GLN A 1 187 ? 5.223 -28.016 -1.968 1 98.25 187 GLN A O 1
ATOM 1461 N N . LEU A 1 188 ? 3.578 -27 -0.8 1 98.06 188 LEU A N 1
ATOM 1462 C CA . LEU A 1 188 ? 4.527 -26.438 0.157 1 98.06 188 LEU A CA 1
ATOM 1463 C C . LEU A 1 188 ? 4.879 -27.453 1.232 1 98.06 188 LEU A C 1
ATOM 1465 O O . LEU A 1 188 ? 4.004 -28.188 1.715 1 98.06 188 LEU A O 1
ATOM 1469 N N . ASP A 1 189 ? 6.129 -27.594 1.489 1 96.31 189 ASP A N 1
ATOM 1470 C CA . ASP A 1 189 ? 6.621 -28.375 2.623 1 96.31 189 ASP A CA 1
ATOM 1471 C C . ASP A 1 189 ? 6.699 -27.516 3.885 1 96.31 189 ASP A C 1
ATOM 1473 O O . ASP A 1 189 ? 7.699 -26.828 4.117 1 96.31 189 ASP A O 1
ATOM 1477 N N . VAL A 1 190 ? 5.637 -27.5 4.699 1 91.75 190 VAL A N 1
ATOM 1478 C CA . VAL A 1 190 ? 5.531 -26.625 5.855 1 91.75 190 VAL A CA 1
ATOM 1479 C C . VAL A 1 190 ? 5.711 -27.422 7.141 1 91.75 190 VAL A C 1
ATOM 1481 O O . VAL A 1 190 ? 5.355 -28.594 7.199 1 91.75 190 VAL A O 1
ATOM 1484 N N . MET B 1 1 ? 5.785 46.281 17.688 1 40.59 1 MET B N 1
ATOM 1485 C CA . MET B 1 1 ? 5.406 45.219 16.781 1 40.59 1 MET B CA 1
ATOM 1486 C C . MET B 1 1 ? 4.969 43.969 17.578 1 40.59 1 MET B C 1
ATOM 1488 O O . MET B 1 1 ? 5.77 43.375 18.281 1 40.59 1 MET B O 1
ATOM 1492 N N . THR B 1 2 ? 3.814 43.844 18.172 1 46.81 2 THR B N 1
ATOM 1493 C CA . THR B 1 2 ? 3.309 42.875 19.141 1 46.81 2 THR B CA 1
ATOM 1494 C C . THR B 1 2 ? 3.494 41.438 18.641 1 46.81 2 THR B C 1
ATOM 1496 O O . THR B 1 2 ? 2.941 41.062 17.609 1 46.81 2 THR B O 1
ATOM 1499 N N . SER B 1 3 ? 4.598 40.812 18.688 1 50.28 3 SER B N 1
ATOM 1500 C CA . SER B 1 3 ? 4.957 39.438 18.312 1 50.28 3 SER B CA 1
ATOM 1501 C C . SER B 1 3 ? 3.855 38.438 18.688 1 50.28 3 SER B C 1
ATOM 1503 O O . SER B 1 3 ? 3.648 38.156 19.859 1 50.28 3 SER B O 1
ATOM 1505 N N . SER B 1 4 ? 2.68 38.5 18.141 1 58.56 4 SER B N 1
ATOM 1506 C CA . SER B 1 4 ? 1.49 37.719 18.484 1 58.56 4 SER B CA 1
ATOM 1507 C C . SER B 1 4 ? 1.837 36.281 18.75 1 58.56 4 SER B C 1
ATOM 1509 O O . SER B 1 4 ? 2.494 35.625 17.938 1 58.56 4 SER B O 1
ATOM 1511 N N . GLN B 1 5 ? 2.025 35.781 20 1 75.69 5 GLN B N 1
ATOM 1512 C CA . GLN B 1 5 ? 2.432 34.5 20.547 1 75.69 5 GLN B CA 1
ATOM 1513 C C . GLN B 1 5 ? 1.597 33.375 19.969 1 75.69 5 GLN B C 1
ATOM 1515 O O . GLN B 1 5 ? 0.365 33.438 19.984 1 75.69 5 GLN B O 1
ATOM 1520 N N . THR B 1 6 ? 2.176 32.438 19.078 1 89.75 6 THR B N 1
ATOM 1521 C CA . THR B 1 6 ? 1.521 31.25 18.562 1 89.75 6 THR B CA 1
ATOM 1522 C C . THR B 1 6 ? 0.95 30.406 19.703 1 89.75 6 THR B C 1
ATOM 1524 O O . THR B 1 6 ? 1.65 30.109 20.672 1 89.75 6 THR B O 1
ATOM 1527 N N . GLN B 1 7 ? -0.371 30.312 19.766 1 95.75 7 GLN B N 1
ATOM 1528 C CA . GLN B 1 7 ? -1.046 29.484 20.75 1 95.75 7 GLN B CA 1
ATOM 1529 C C . GLN B 1 7 ? -0.787 28 20.484 1 95.75 7 GLN B C 1
ATOM 1531 O O . GLN B 1 7 ? -0.657 27.578 19.344 1 95.75 7 GLN B O 1
ATOM 1536 N N . THR B 1 8 ? -0.667 27.297 21.609 1 97.38 8 THR B N 1
ATOM 1537 C CA . THR B 1 8 ? -0.485 25.859 21.484 1 97.38 8 THR B CA 1
ATOM 1538 C C . THR B 1 8 ? -1.8 25.125 21.734 1 97.38 8 THR B C 1
ATOM 1540 O O . THR B 1 8 ? -2.432 25.297 22.766 1 97.38 8 THR B O 1
ATOM 1543 N N . LEU B 1 9 ? -2.277 24.438 20.797 1 97.75 9 LEU B N 1
ATOM 1544 C CA . LEU B 1 9 ? -3.402 23.516 20.953 1 97.75 9 LEU B CA 1
ATOM 1545 C C . LEU B 1 9 ? -2.914 22.094 21.266 1 97.75 9 LEU B C 1
ATOM 1547 O O . LEU B 1 9 ? -2.256 21.469 20.438 1 97.75 9 LEU B O 1
ATOM 1551 N N . LYS B 1 10 ? -3.186 21.594 22.438 1 98.06 10 LYS B N 1
ATOM 1552 C CA . LYS B 1 10 ? -2.812 20.234 22.828 1 98.06 10 LYS B CA 1
ATOM 1553 C C . LYS B 1 10 ? -3.951 19.266 22.562 1 98.06 10 LYS B C 1
ATOM 1555 O O . LYS B 1 10 ? -5.078 19.469 23.016 1 98.06 10 LYS B O 1
ATOM 1560 N N . ILE B 1 11 ? -3.654 18.281 21.828 1 98.06 11 ILE B N 1
ATOM 1561 C CA . ILE B 1 11 ? -4.711 17.312 21.562 1 98.06 11 ILE B CA 1
ATOM 1562 C C . ILE B 1 11 ? -4.25 15.914 21.969 1 98.06 11 ILE B C 1
ATOM 1564 O O . ILE B 1 11 ? -3.07 15.578 21.828 1 98.06 11 ILE B O 1
ATOM 1568 N N . PRO B 1 12 ? -5.16 15.07 22.531 1 98.31 12 PRO B N 1
ATOM 1569 C CA . PRO B 1 12 ? -4.793 13.695 22.891 1 98.31 12 PRO B CA 1
ATOM 1570 C C . PRO B 1 12 ? -4.648 12.789 21.672 1 98.31 12 PRO B C 1
ATOM 1572 O O . PRO B 1 12 ? -5.273 13.031 20.641 1 98.31 12 PRO B O 1
ATOM 1575 N N . VAL B 1 13 ? -3.832 11.773 21.828 1 98.5 13 VAL B N 1
ATOM 1576 C CA . VAL B 1 13 ? -3.758 10.711 20.828 1 98.5 13 VAL B CA 1
ATOM 1577 C C . VAL B 1 13 ? -4.746 9.594 21.188 1 98.5 13 VAL B C 1
ATOM 1579 O O . VAL B 1 13 ? -4.715 9.062 22.297 1 98.5 13 VAL B O 1
ATOM 1582 N N . ILE B 1 14 ? -5.625 9.344 20.312 1 98.12 14 ILE B N 1
ATOM 1583 C CA . ILE B 1 14 ? -6.621 8.305 20.547 1 98.12 14 ILE B CA 1
ATOM 1584 C C . ILE B 1 14 ? -6.457 7.184 19.531 1 98.12 14 ILE B C 1
ATOM 1586 O O . ILE B 1 14 ? -6.035 7.422 18.406 1 98.12 14 ILE B O 1
ATOM 1590 N N . ASP B 1 15 ? -6.805 5.922 19.953 1 98.56 15 ASP B N 1
ATOM 1591 C CA . ASP B 1 15 ? -6.68 4.789 19.047 1 98.56 15 ASP B CA 1
ATOM 1592 C C . ASP B 1 15 ? -7.672 4.906 17.891 1 98.56 15 ASP B C 1
ATOM 1594 O O . ASP B 1 15 ? -8.852 5.18 18.109 1 98.56 15 ASP B O 1
ATOM 1598 N N . ALA B 1 16 ? -7.168 4.746 16.719 1 98.5 16 ALA B N 1
ATOM 1599 C CA . ALA B 1 16 ? -8.023 4.734 15.531 1 98.5 16 ALA B CA 1
ATOM 1600 C C . ALA B 1 16 ? -8.922 3.5 15.516 1 98.5 16 ALA B C 1
ATOM 1602 O O . ALA B 1 16 ? -8.5 2.42 15.938 1 98.5 16 ALA B O 1
ATOM 1603 N N . ASN B 1 17 ? -10.078 3.635 15.078 1 97 17 ASN B N 1
ATOM 1604 C CA . ASN B 1 17 ? -11 2.541 14.789 1 97 17 ASN B CA 1
ATOM 1605 C C . ASN B 1 17 ? -11.906 2.873 13.609 1 97 17 ASN B C 1
ATOM 1607 O O . ASN B 1 17 ? -11.867 3.984 13.078 1 97 17 ASN B O 1
ATOM 1611 N N . SER B 1 18 ? -12.719 1.917 13.188 1 95.12 18 SER B N 1
ATOM 1612 C CA . SER B 1 18 ? -13.516 2.062 11.977 1 95.12 18 SER B CA 1
ATOM 1613 C C . SER B 1 18 ? -14.531 3.197 12.109 1 95.12 18 SER B C 1
ATOM 1615 O O . SER B 1 18 ? -14.945 3.789 11.109 1 95.12 18 SER B O 1
ATOM 1617 N N . GLU B 1 19 ? -14.883 3.52 13.258 1 97.69 19 GLU B N 1
ATOM 1618 C CA . GLU B 1 19 ? -15.898 4.543 13.477 1 97.69 19 GLU B CA 1
ATOM 1619 C C . GLU B 1 19 ? -15.281 5.938 13.516 1 97.69 19 GLU B C 1
ATOM 1621 O O . GLU B 1 19 ? -15.75 6.852 12.828 1 97.69 19 GLU B O 1
ATOM 1626 N N . ASN B 1 20 ? -14.203 6.133 14.305 1 98.19 20 ASN B N 1
ATOM 1627 C CA . ASN B 1 20 ? -13.695 7.48 14.508 1 98.19 20 ASN B CA 1
ATOM 1628 C C . ASN B 1 20 ? -12.859 7.953 13.32 1 98.19 20 ASN B C 1
ATOM 1630 O O . ASN B 1 20 ? -12.539 9.141 13.219 1 98.19 20 ASN B O 1
ATOM 1634 N N . ILE B 1 21 ? -12.531 7.094 12.367 1 98.12 21 ILE B N 1
ATOM 1635 C CA . ILE B 1 21 ? -11.758 7.488 11.195 1 98.12 21 ILE B CA 1
ATOM 1636 C C . ILE B 1 21 ? -12.688 8.016 10.109 1 98.12 21 ILE B C 1
ATOM 1638 O O . ILE B 1 21 ? -12.25 8.672 9.164 1 98.12 21 ILE B O 1
ATOM 1642 N N . LYS B 1 22 ? -13.977 7.719 10.211 1 98.31 22 LYS B N 1
ATOM 1643 C CA . LYS B 1 22 ? -14.961 7.914 9.148 1 98.31 22 LYS B CA 1
ATOM 1644 C C . LYS B 1 22 ? -14.938 9.352 8.641 1 98.31 22 LYS B C 1
ATOM 1646 O O . LYS B 1 22 ? -15.078 9.586 7.438 1 98.31 22 LYS B O 1
ATOM 1651 N N . PRO B 1 23 ? -14.797 10.344 9.5 1 98.62 23 PRO B N 1
ATOM 1652 C CA . PRO B 1 23 ? -14.812 11.719 8.984 1 98.62 23 PRO B CA 1
ATOM 1653 C C . PRO B 1 23 ? -13.602 12.023 8.102 1 98.62 23 PRO B C 1
ATOM 1655 O O . PRO B 1 23 ? -13.617 13 7.348 1 98.62 23 PRO B O 1
ATOM 1658 N N . TYR B 1 24 ? -12.578 11.195 8.156 1 98.81 24 TYR B N 1
ATOM 1659 C CA . TYR B 1 24 ? -11.297 11.547 7.57 1 98.81 24 TYR B CA 1
ATOM 1660 C C . TYR B 1 24 ? -10.969 10.648 6.383 1 98.81 24 TYR B C 1
ATOM 1662 O O . TYR B 1 24 ? -10.203 11.031 5.496 1 98.81 24 TYR B O 1
ATOM 1670 N N . GLY B 1 25 ? -11.406 9.453 6.43 1 98.5 25 GLY B N 1
ATOM 1671 C CA . GLY B 1 25 ? -11.047 8.469 5.426 1 98.5 25 GLY B CA 1
ATOM 1672 C C . GLY B 1 25 ? -11.523 7.066 5.762 1 98.5 25 GLY B C 1
ATOM 1673 O O . GLY B 1 25 ? -12.547 6.898 6.438 1 98.5 25 GLY B O 1
ATOM 1674 N N . HIS B 1 26 ? -10.891 6.129 5.164 1 98.06 26 HIS B N 1
ATOM 1675 C CA . HIS B 1 26 ? -11.219 4.715 5.332 1 98.06 26 HIS B CA 1
ATOM 1676 C C . HIS B 1 26 ? -10.039 3.941 5.914 1 98.06 26 HIS B C 1
ATOM 1678 O O . HIS B 1 26 ? -8.906 4.078 5.445 1 98.06 26 HIS B O 1
ATOM 1684 N N . LEU B 1 27 ? -10.367 3.201 6.938 1 98.31 27 LEU B N 1
ATOM 1685 C CA . LEU B 1 27 ? -9.383 2.334 7.582 1 98.31 27 LEU B CA 1
ATOM 1686 C C . LEU B 1 27 ? -9.25 1.014 6.832 1 98.31 27 LEU B C 1
ATOM 1688 O O . LEU B 1 27 ? -10.25 0.384 6.492 1 98.31 27 LEU B O 1
ATOM 1692 N N . LEU B 1 28 ? -8.008 0.587 6.504 1 98.19 28 LEU B N 1
ATOM 1693 C CA . LEU B 1 28 ? -7.719 -0.72 5.926 1 98.19 28 LEU B CA 1
ATOM 1694 C C . LEU B 1 28 ? -6.801 -1.528 6.84 1 98.19 28 LEU B C 1
ATOM 1696 O O . LEU B 1 28 ? -5.855 -0.986 7.414 1 98.19 28 LEU B O 1
ATOM 1700 N N . GLY B 1 29 ? -6.992 -2.822 6.98 1 95.19 29 GLY B N 1
ATOM 1701 C CA . GLY B 1 29 ? -6.086 -3.621 7.789 1 95.19 29 GLY B CA 1
ATOM 1702 C C . GLY B 1 29 ? -6.664 -4.969 8.18 1 95.19 29 GLY B C 1
ATOM 1703 O O . GLY B 1 29 ? -6.164 -6.012 7.75 1 95.19 29 GLY B O 1
ATOM 1704 N N . ASP B 1 30 ? -7.844 -4.973 8.836 1 90.38 30 ASP B N 1
ATOM 1705 C CA . ASP B 1 30 ? -8.289 -6.16 9.555 1 90.38 30 ASP B CA 1
ATOM 1706 C C . ASP B 1 30 ? -9.203 -7.023 8.688 1 90.38 30 ASP B C 1
ATOM 1708 O O . ASP B 1 30 ? -9.367 -8.219 8.945 1 90.38 30 ASP B O 1
ATOM 1712 N N . ASP B 1 31 ? -9.773 -6.426 7.766 1 95.88 31 ASP B N 1
ATOM 1713 C CA . ASP B 1 31 ? -10.734 -7.16 6.953 1 95.88 31 ASP B CA 1
ATOM 1714 C C . ASP B 1 31 ? -10.766 -6.637 5.523 1 95.88 31 ASP B C 1
ATOM 1716 O O . ASP B 1 31 ? -10.227 -5.562 5.238 1 95.88 31 ASP B O 1
ATOM 1720 N N . VAL B 1 32 ? -11.352 -7.449 4.676 1 97.75 32 VAL B N 1
ATOM 1721 C CA . VAL B 1 32 ? -11.477 -7.105 3.262 1 97.75 32 VAL B CA 1
ATOM 1722 C C . VAL B 1 32 ? -12.352 -5.859 3.109 1 97.75 32 VAL B C 1
ATOM 1724 O O . VAL B 1 32 ? -13.375 -5.727 3.787 1 97.75 32 VAL B O 1
ATOM 1727 N N . SER B 1 33 ? -11.859 -4.93 2.357 1 96.94 33 SER B N 1
ATOM 1728 C CA . SER B 1 33 ? -12.664 -3.77 1.983 1 96.94 33 SER B CA 1
ATOM 1729 C C . SER B 1 33 ? -13.547 -4.07 0.776 1 96.94 33 SER B C 1
ATOM 1731 O O . SER B 1 33 ? -13.094 -4.684 -0.193 1 96.94 33 SER B O 1
ATOM 1733 N N . LYS B 1 34 ? -14.906 -3.732 0.762 1 96.62 34 LYS B N 1
ATOM 1734 C CA . LYS B 1 34 ? -15.852 -3.881 -0.342 1 96.62 34 LYS B CA 1
ATOM 1735 C C . LYS B 1 34 ? -15.844 -5.309 -0.88 1 96.62 34 LYS B C 1
ATOM 1737 O O . LYS B 1 34 ? -15.625 -5.527 -2.074 1 96.62 34 LYS B O 1
ATOM 1742 N N . PRO B 1 35 ? -16.109 -6.309 0.003 1 96.62 35 PRO B N 1
ATOM 1743 C CA . PRO B 1 35 ? -16.109 -7.699 -0.459 1 96.62 35 PRO B CA 1
ATOM 1744 C C . PRO B 1 35 ? -17.125 -7.949 -1.578 1 96.62 35 PRO B C 1
ATOM 1746 O O . PRO B 1 35 ? -18.172 -7.309 -1.62 1 96.62 35 PRO B O 1
ATOM 1749 N N . GLY B 1 36 ? -16.688 -8.906 -2.518 1 93.25 36 GLY B N 1
ATOM 1750 C CA . GLY B 1 36 ? -17.703 -9.312 -3.477 1 93.25 36 GLY B CA 1
ATOM 1751 C C . GLY B 1 36 ? -17.172 -9.398 -4.895 1 93.25 36 GLY B C 1
ATOM 1752 O O . GLY B 1 36 ? -17.906 -9.781 -5.809 1 93.25 36 GLY B O 1
ATOM 1753 N N . LEU B 1 37 ? -15.945 -8.992 -5.164 1 92.5 37 LEU B N 1
ATOM 1754 C CA . LEU B 1 37 ? -15.398 -9.148 -6.508 1 92.5 37 LEU B CA 1
ATOM 1755 C C . LEU B 1 37 ? -15.289 -10.625 -6.883 1 92.5 37 LEU B C 1
ATOM 1757 O O . LEU B 1 37 ? -14.758 -11.43 -6.113 1 92.5 37 LEU B O 1
ATOM 1761 N N . GLY B 1 38 ? -15.773 -10.93 -8.016 1 89.44 38 GLY B N 1
ATOM 1762 C CA . GLY B 1 38 ? -15.773 -12.32 -8.453 1 89.44 38 GLY B CA 1
ATOM 1763 C C . GLY B 1 38 ? -14.516 -12.703 -9.211 1 89.44 38 GLY B C 1
ATOM 1764 O O . GLY B 1 38 ? -14.328 -12.281 -10.359 1 89.44 38 GLY B O 1
ATOM 1765 N N . ILE B 1 39 ? -13.547 -13.375 -8.672 1 90.94 39 ILE B N 1
ATOM 1766 C CA . ILE B 1 39 ? -12.383 -14.023 -9.266 1 90.94 39 ILE B CA 1
ATOM 1767 C C . ILE B 1 39 ? -12.383 -15.508 -8.914 1 90.94 39 ILE B C 1
ATOM 1769 O O . ILE B 1 39 ? -12.281 -15.875 -7.734 1 90.94 39 ILE B O 1
ATOM 1773 N N . PRO B 1 40 ? -12.461 -16.375 -9.828 1 92.44 40 PRO B N 1
ATOM 1774 C CA . PRO B 1 40 ? -12.914 -17.75 -9.562 1 92.44 40 PRO B CA 1
ATOM 1775 C C . PRO B 1 40 ? -11.773 -18.672 -9.164 1 92.44 40 PRO B C 1
ATOM 1777 O O . PRO B 1 40 ? -12 -19.859 -8.914 1 92.44 40 PRO B O 1
ATOM 1780 N N . PHE B 1 41 ? -10.586 -18.328 -8.977 1 92.38 41 PHE B N 1
ATOM 1781 C CA . PHE B 1 41 ? -9.422 -19.203 -8.906 1 92.38 41 PHE B CA 1
ATOM 1782 C C . PHE B 1 41 ? -9.227 -19.719 -7.484 1 92.38 41 PHE B C 1
ATOM 1784 O O . PHE B 1 41 ? -8.672 -20.797 -7.285 1 92.38 41 PHE B O 1
ATOM 1791 N N . TYR B 1 42 ? -9.664 -18.984 -6.469 1 92.25 42 TYR B N 1
ATOM 1792 C CA . TYR B 1 42 ? -9.352 -19.344 -5.09 1 92.25 42 TYR B CA 1
ATOM 1793 C C . TYR B 1 42 ? -10.609 -19.312 -4.223 1 92.25 42 TYR B C 1
ATOM 1795 O O . TYR B 1 42 ? -10.555 -18.906 -3.062 1 92.25 42 TYR B O 1
ATOM 1803 N N . GLN B 1 43 ? -11.633 -19.766 -4.77 1 82.62 43 GLN B N 1
ATOM 1804 C CA . GLN B 1 43 ? -12.922 -19.75 -4.078 1 82.62 43 GLN B CA 1
ATOM 1805 C C . GLN B 1 43 ? -12.844 -20.516 -2.766 1 82.62 43 GLN B C 1
ATOM 1807 O O . GLN B 1 43 ? -12.195 -21.562 -2.693 1 82.62 43 GLN B O 1
ATOM 1812 N N . GLY B 1 44 ? -13.5 -19.969 -1.775 1 86.5 44 GLY B N 1
ATOM 1813 C CA . GLY B 1 44 ? -13.531 -20.594 -0.46 1 86.5 44 GLY B CA 1
ATOM 1814 C C . GLY B 1 44 ? -12.352 -20.203 0.413 1 86.5 44 GLY B C 1
ATOM 1815 O O . GLY B 1 44 ? -12.414 -20.328 1.639 1 86.5 44 GLY B O 1
ATOM 1816 N N . ARG B 1 45 ? -11.32 -19.75 -0.188 1 93.69 45 ARG B N 1
ATOM 1817 C CA . ARG B 1 45 ? -10.102 -19.438 0.559 1 93.69 45 ARG B CA 1
ATOM 1818 C C . ARG B 1 45 ? -9.812 -17.953 0.544 1 93.69 45 ARG B C 1
ATOM 1820 O O . ARG B 1 45 ? -9.195 -17.422 1.472 1 93.69 45 ARG B O 1
ATOM 1827 N N . VAL B 1 46 ? -10.219 -17.297 -0.55 1 97 46 VAL B N 1
ATOM 1828 C CA . VAL B 1 46 ? -9.914 -15.883 -0.716 1 97 46 VAL B CA 1
ATOM 1829 C C . VAL B 1 46 ? -11.219 -15.102 -0.885 1 97 46 VAL B C 1
ATOM 1831 O O . VAL B 1 46 ? -12.039 -15.422 -1.743 1 97 46 VAL B O 1
ATOM 1834 N N . ILE B 1 47 ? -11.484 -14.203 -0.017 1 97.38 47 ILE B N 1
ATOM 1835 C CA . ILE B 1 47 ? -12.547 -13.219 -0.19 1 97.38 47 ILE B CA 1
ATOM 1836 C C . ILE B 1 47 ? -11.984 -11.977 -0.874 1 97.38 47 ILE B C 1
ATOM 1838 O O . ILE B 1 47 ? -11.227 -11.211 -0.27 1 97.38 47 ILE B O 1
ATOM 1842 N N . GLU B 1 48 ? -12.383 -11.766 -2.107 1 96.44 48 GLU B N 1
ATOM 1843 C CA . GLU B 1 48 ? -11.867 -10.672 -2.924 1 96.44 48 GLU B CA 1
ATOM 1844 C C . GLU B 1 48 ? -12.695 -9.406 -2.738 1 96.44 48 GLU B C 1
ATOM 1846 O O . GLU B 1 48 ? -13.93 -9.453 -2.777 1 96.44 48 GLU B O 1
ATOM 1851 N N . GLY B 1 49 ? -11.992 -8.328 -2.57 1 97.94 49 GLY B N 1
ATOM 1852 C CA . GLY B 1 49 ? -12.672 -7.043 -2.529 1 97.94 49 GLY B CA 1
ATOM 1853 C C . GLY B 1 49 ? -12.672 -6.332 -3.867 1 97.94 49 GLY B C 1
ATOM 1854 O O . GLY B 1 49 ? -11.773 -6.523 -4.684 1 97.94 49 GLY B O 1
ATOM 1855 N N . GLU B 1 50 ? -13.664 -5.5 -4.09 1 97.69 50 GLU B N 1
ATOM 1856 C CA . GLU B 1 50 ? -13.664 -4.57 -5.215 1 97.69 50 GLU B CA 1
ATOM 1857 C C . GLU B 1 50 ? -12.602 -3.49 -5.039 1 97.69 50 GLU B C 1
ATOM 1859 O O . GLU B 1 50 ? -11.969 -3.396 -3.984 1 97.69 50 GLU B O 1
ATOM 1864 N N . ASN B 1 51 ? -12.352 -2.75 -6.125 1 97.94 51 ASN B N 1
ATOM 1865 C CA . ASN B 1 51 ? -11.414 -1.634 -6.043 1 97.94 51 ASN B CA 1
ATOM 1866 C C . ASN B 1 51 ? -11.797 -0.662 -4.93 1 97.94 51 ASN B C 1
ATOM 1868 O O . ASN B 1 51 ? -12.969 -0.304 -4.785 1 97.94 51 ASN B O 1
ATOM 1872 N N . ILE B 1 52 ? -10.797 -0.295 -4.082 1 97.88 52 ILE B N 1
ATOM 1873 C CA . ILE B 1 52 ? -11.062 0.792 -3.145 1 97.88 52 ILE B CA 1
ATOM 1874 C C . ILE B 1 52 ? -11.141 2.117 -3.9 1 97.88 52 ILE B C 1
ATOM 1876 O O . ILE B 1 52 ? -10.836 2.176 -5.094 1 97.88 52 ILE B O 1
ATOM 1880 N N . ASP B 1 53 ? -11.617 3.164 -3.289 1 97.38 53 ASP B N 1
ATOM 1881 C CA . ASP B 1 53 ? -11.906 4.422 -3.971 1 97.38 53 ASP B CA 1
ATOM 1882 C C . ASP B 1 53 ? -10.672 5.312 -4.035 1 97.38 53 ASP B C 1
ATOM 1884 O O . ASP B 1 53 ? -10.688 6.445 -3.555 1 97.38 53 ASP B O 1
ATOM 1888 N N . PHE B 1 54 ? -9.602 4.773 -4.562 1 98.38 54 PHE B N 1
ATOM 1889 C CA . PHE B 1 54 ? -8.391 5.551 -4.828 1 98.38 54 PHE B CA 1
ATOM 1890 C C . PHE B 1 54 ? -8.562 6.391 -6.094 1 98.38 54 PHE B C 1
ATOM 1892 O O . PHE B 1 54 ? -8.656 5.848 -7.195 1 98.38 54 PHE B O 1
ATOM 1899 N N . THR B 1 55 ? -8.68 7.695 -5.988 1 97.81 55 THR B N 1
ATOM 1900 C CA . THR B 1 55 ? -8.812 8.625 -7.102 1 97.81 55 THR B CA 1
ATOM 1901 C C . THR B 1 55 ? -7.586 9.531 -7.199 1 97.81 55 THR B C 1
ATOM 1903 O O . THR B 1 55 ? -6.992 9.891 -6.184 1 97.81 55 THR B O 1
ATOM 1906 N N . TYR B 1 56 ? -7.18 9.867 -8.43 1 98.06 56 TYR B N 1
ATOM 1907 C CA . TYR B 1 56 ? -6 10.688 -8.68 1 98.06 56 TYR B CA 1
ATOM 1908 C C . TYR B 1 56 ? -6.031 11.273 -10.086 1 98.06 56 TYR B C 1
ATOM 1910 O O . TYR B 1 56 ? -6.805 10.828 -10.93 1 98.06 56 TYR B O 1
ATOM 1918 N N . ARG B 1 57 ? -5.289 12.289 -10.344 1 97.62 57 ARG B N 1
ATOM 1919 C CA . ARG B 1 57 ? -5 12.82 -11.664 1 97.62 57 ARG B CA 1
ATOM 1920 C C . ARG B 1 57 ? -3.588 12.461 -12.109 1 97.62 57 ARG B C 1
ATOM 1922 O O . ARG B 1 57 ? -2.666 12.43 -11.289 1 97.62 57 ARG B O 1
ATOM 1929 N N . GLY B 1 58 ? -3.396 12.258 -13.438 1 97.25 58 GLY B N 1
ATOM 1930 C CA . GLY B 1 58 ? -2.086 11.898 -13.961 1 97.25 58 GLY B CA 1
ATOM 1931 C C . GLY B 1 58 ? -1.724 10.445 -13.719 1 97.25 58 GLY B C 1
ATOM 1932 O O . GLY B 1 58 ? -2.49 9.547 -14.062 1 97.25 58 GLY B O 1
ATOM 1933 N N . THR B 1 59 ? -0.518 10.258 -13.094 1 98.06 59 THR B N 1
ATOM 1934 C CA . THR B 1 59 ? -0.006 8.906 -12.867 1 98.06 59 THR B CA 1
ATOM 1935 C C . THR B 1 59 ? 0.086 8.609 -11.367 1 98.06 59 THR B C 1
ATOM 1937 O O . THR B 1 59 ? 0.562 9.445 -10.594 1 98.06 59 THR B O 1
ATOM 1940 N N . ALA B 1 60 ? -0.439 7.441 -10.992 1 98.44 60 ALA B N 1
ATOM 1941 C CA . ALA B 1 60 ? -0.267 7 -9.609 1 98.44 60 ALA B CA 1
ATOM 1942 C C . ALA B 1 60 ? 1.188 6.637 -9.328 1 98.44 60 ALA B C 1
ATOM 1944 O O . ALA B 1 60 ? 1.855 6.023 -10.164 1 98.44 60 ALA B O 1
ATOM 1945 N N . THR B 1 61 ? 1.702 7.035 -8.203 1 97.81 61 THR B N 1
ATOM 1946 C CA . THR B 1 61 ? 3.064 6.723 -7.785 1 97.81 61 THR B CA 1
ATOM 1947 C C . THR B 1 61 ? 3.086 6.219 -6.348 1 97.81 61 THR B C 1
ATOM 1949 O O . THR B 1 61 ? 2.168 6.496 -5.57 1 97.81 61 THR B O 1
ATOM 1952 N N . PHE B 1 62 ? 4.121 5.457 -5.996 1 98.12 62 PHE B N 1
ATOM 1953 C CA . PHE B 1 62 ? 4.352 4.938 -4.652 1 98.12 62 PHE B CA 1
ATOM 1954 C C . PHE B 1 62 ? 5.727 5.344 -4.141 1 98.12 62 PHE B C 1
ATOM 1956 O O . PHE B 1 62 ? 6.699 5.348 -4.898 1 98.12 62 PHE B O 1
ATOM 1963 N N . ARG B 1 63 ? 5.777 5.625 -2.957 1 98.06 63 ARG B N 1
ATOM 1964 C CA . ARG B 1 63 ? 7.043 5.926 -2.297 1 98.06 63 ARG B CA 1
ATOM 1965 C C . ARG B 1 63 ? 7.031 5.453 -0.847 1 98.06 63 ARG B C 1
ATOM 1967 O O . ARG B 1 63 ? 5.965 5.258 -0.26 1 98.06 63 ARG B O 1
ATOM 1974 N N . THR B 1 64 ? 8.234 5.238 -0.309 1 98.56 64 THR B N 1
ATOM 1975 C CA . THR B 1 64 ? 8.352 4.977 1.121 1 98.56 64 THR B CA 1
ATOM 1976 C C . THR B 1 64 ? 9.094 6.109 1.82 1 98.56 64 THR B C 1
ATOM 1978 O O . THR B 1 64 ? 9.867 6.832 1.192 1 98.56 64 THR B O 1
ATOM 1981 N N . ALA B 1 65 ? 8.789 6.305 2.992 1 98.38 65 ALA B N 1
ATOM 1982 C CA . ALA B 1 65 ? 9.5 7.223 3.875 1 98.38 65 ALA B CA 1
ATOM 1983 C C . ALA B 1 65 ? 9.766 6.586 5.238 1 98.38 65 ALA B C 1
ATOM 1985 O O . ALA B 1 65 ? 8.898 5.902 5.785 1 98.38 65 ALA B O 1
ATOM 1986 N N . LYS B 1 66 ? 10.992 6.754 5.707 1 98.25 66 LYS B N 1
ATOM 1987 C CA . LYS B 1 66 ? 11.32 6.34 7.066 1 98.25 66 LYS B CA 1
ATOM 1988 C C . LYS B 1 66 ? 11.195 7.504 8.047 1 98.25 66 LYS B C 1
ATOM 1990 O O . LYS B 1 66 ? 11.766 8.57 7.824 1 98.25 66 LYS B O 1
ATOM 1995 N N . ILE B 1 67 ? 10.445 7.293 9.07 1 98.12 67 ILE B N 1
ATOM 1996 C CA . ILE B 1 67 ? 10.125 8.344 10.031 1 98.12 67 ILE B CA 1
ATOM 1997 C C . ILE B 1 67 ? 10.742 8.016 11.383 1 98.12 67 ILE B C 1
ATOM 1999 O O . ILE B 1 67 ? 10.492 6.941 11.938 1 98.12 67 ILE B O 1
ATOM 2003 N N . MET B 1 68 ? 11.539 8.867 11.898 1 97.25 68 MET B N 1
ATOM 2004 C CA . MET B 1 68 ? 12.156 8.68 13.211 1 97.25 68 MET B CA 1
ATOM 2005 C C . MET B 1 68 ? 11.195 9.086 14.32 1 97.25 68 MET B C 1
ATOM 2007 O O . MET B 1 68 ? 10.391 10.008 14.148 1 97.25 68 MET B O 1
ATOM 2011 N N . PRO B 1 69 ? 11.328 8.375 15.438 1 96.19 69 PRO B N 1
ATOM 2012 C CA . PRO B 1 69 ? 10.43 8.711 16.547 1 96.19 69 PRO B CA 1
ATOM 2013 C C . PRO B 1 69 ? 10.609 10.148 17.031 1 96.19 69 PRO B C 1
ATOM 2015 O O . PRO B 1 69 ? 11.711 10.703 16.953 1 96.19 69 PRO B O 1
ATOM 2018 N N . GLY B 1 70 ? 9.461 10.57 17.516 1 91.69 70 GLY B N 1
ATOM 2019 C CA . GLY B 1 70 ? 9.367 11.93 18.031 1 91.69 70 GLY B CA 1
ATOM 2020 C C . GLY B 1 70 ? 8 12.547 17.828 1 91.69 70 GLY B C 1
ATOM 2021 O O . GLY B 1 70 ? 7.211 12.07 17.016 1 91.69 70 GLY B O 1
ATOM 2022 N N . TYR B 1 71 ? 7.676 13.508 18.703 1 93.5 71 TYR B N 1
ATOM 2023 C CA . TYR B 1 71 ? 6.395 14.203 18.625 1 93.5 71 TYR B CA 1
ATOM 2024 C C . TYR B 1 71 ? 6.59 15.695 18.406 1 93.5 71 TYR B C 1
ATOM 2026 O O . TYR B 1 71 ? 6.363 16.5 19.297 1 93.5 71 TYR B O 1
ATOM 2034 N N . PRO B 1 72 ? 6.891 15.977 17.188 1 93 72 PRO B N 1
ATOM 2035 C CA . PRO B 1 72 ? 7.078 17.391 16.906 1 93 72 PRO B CA 1
ATOM 2036 C C . PRO B 1 72 ? 5.77 18.188 16.922 1 93 72 PRO B C 1
ATOM 2038 O O . PRO B 1 72 ? 4.688 17.594 16.844 1 93 72 PRO B O 1
ATOM 2041 N N . ALA B 1 73 ? 5.98 19.484 17.062 1 96.19 73 ALA B N 1
ATOM 2042 C CA . ALA B 1 73 ? 4.812 20.344 16.859 1 96.19 73 ALA B CA 1
ATOM 2043 C C . ALA B 1 73 ? 4.301 20.219 15.422 1 96.19 73 ALA B C 1
ATOM 2045 O O . ALA B 1 73 ? 5.09 20.156 14.477 1 96.19 73 ALA B O 1
ATOM 2046 N N . ILE B 1 74 ? 3.027 20.172 15.305 1 97.94 74 ILE B N 1
ATOM 2047 C CA . ILE B 1 74 ? 2.398 20.203 13.984 1 97.94 74 ILE B CA 1
ATOM 2048 C C . ILE B 1 74 ? 2.219 21.656 13.547 1 97.94 74 ILE B C 1
ATOM 2050 O O . ILE B 1 74 ? 1.44 22.406 14.141 1 97.94 74 ILE B O 1
ATOM 2054 N N . LEU B 1 75 ? 2.885 22.031 12.484 1 97.56 75 LEU B N 1
ATOM 2055 C CA . LEU B 1 75 ? 2.902 23.406 12.008 1 97.56 75 LEU B CA 1
ATOM 2056 C C . LEU B 1 75 ? 2.182 23.516 10.664 1 97.56 75 LEU B C 1
ATOM 2058 O O . LEU B 1 75 ? 1.834 24.625 10.242 1 97.56 75 LEU B O 1
ATOM 2062 N N . TRP B 1 76 ? 2.006 22.344 10.031 1 97.88 76 TRP B N 1
ATOM 2063 C CA . TRP B 1 76 ? 1.468 22.312 8.672 1 97.88 76 TRP B CA 1
ATOM 2064 C C . TRP B 1 76 ? 0.259 21.391 8.586 1 97.88 76 TRP B C 1
ATOM 2066 O O . TRP B 1 76 ? 0.257 20.297 9.172 1 97.88 76 TRP B O 1
ATOM 2076 N N . LEU B 1 77 ? -0.728 21.781 7.859 1 98.75 77 LEU B N 1
ATOM 2077 C CA . LEU B 1 77 ? -1.752 20.891 7.332 1 98.75 77 LEU B CA 1
ATOM 2078 C C . LEU B 1 77 ? -1.924 21.078 5.832 1 98.75 77 LEU B C 1
ATOM 2080 O O . LEU B 1 77 ? -1.838 22.203 5.332 1 98.75 77 LEU B O 1
ATOM 2084 N N . GLU B 1 78 ? -2.152 20.062 5.109 1 98.81 78 GLU B N 1
ATOM 2085 C CA . GLU B 1 78 ? -2.424 20.109 3.676 1 98.81 78 GLU B CA 1
ATOM 2086 C C . GLU B 1 78 ? -3.686 19.312 3.328 1 98.81 78 GLU B C 1
ATOM 2088 O O . GLU B 1 78 ? -4.164 18.516 4.133 1 98.81 78 GLU B O 1
ATOM 2093 N N . ARG B 1 79 ? -4.273 19.547 2.213 1 98.88 79 ARG B N 1
ATOM 2094 C CA . ARG B 1 79 ? -5.371 18.75 1.664 1 98.88 79 ARG B CA 1
ATOM 2095 C C . ARG B 1 79 ? -5.23 18.594 0.154 1 98.88 79 ARG B C 1
ATOM 2097 O O . ARG B 1 79 ? -4.496 19.344 -0.489 1 98.88 79 ARG B O 1
ATOM 2104 N N . HIS B 1 80 ? -5.793 17.578 -0.402 1 98.81 80 HIS B N 1
ATOM 2105 C CA . HIS B 1 80 ? -5.863 17.297 -1.83 1 98.81 80 HIS B CA 1
ATOM 2106 C C . HIS B 1 80 ? -7.309 17.297 -2.322 1 98.81 80 HIS B C 1
ATOM 2108 O O . HIS B 1 80 ? -8.195 16.781 -1.646 1 98.81 80 HIS B O 1
ATOM 2114 N N . MET B 1 81 ? -7.488 17.859 -3.494 1 98.44 81 MET B N 1
ATOM 2115 C CA . MET B 1 81 ? -8.844 17.953 -4.035 1 98.44 81 MET B CA 1
ATOM 2116 C C . MET B 1 81 ? -9.047 16.938 -5.164 1 98.44 81 MET B C 1
ATOM 2118 O O . MET B 1 81 ? -10.172 16.703 -5.598 1 98.44 81 MET B O 1
ATOM 2122 N N . HIS B 1 82 ? -7.996 16.297 -5.582 1 98.44 82 HIS B N 1
ATOM 2123 C CA . HIS B 1 82 ? -8.102 15.43 -6.746 1 98.44 82 HIS B CA 1
ATOM 2124 C C . HIS B 1 82 ? -7.5 14.055 -6.465 1 98.44 82 HIS B C 1
ATOM 2126 O O . HIS B 1 82 ? -7.352 13.242 -7.379 1 98.44 82 HIS B O 1
ATOM 2132 N N . MET B 1 83 ? -7.156 13.812 -5.25 1 98.38 83 MET B N 1
ATOM 2133 C CA . MET B 1 83 ? -6.551 12.523 -4.914 1 98.38 83 MET B CA 1
ATOM 2134 C C . MET B 1 83 ? -6.965 12.078 -3.514 1 98.38 83 MET B C 1
ATOM 2136 O O . MET B 1 83 ? -6.992 12.891 -2.584 1 98.38 83 MET B O 1
ATOM 2140 N N . THR B 1 84 ? -7.32 10.82 -3.328 1 98.56 84 THR B N 1
ATOM 2141 C CA . THR B 1 84 ? -7.5 10.188 -2.025 1 98.56 84 THR B CA 1
ATOM 2142 C C . THR B 1 84 ? -6.211 9.516 -1.564 1 98.56 84 THR B C 1
ATOM 2144 O O . THR B 1 84 ? -6.059 8.297 -1.689 1 98.56 84 THR B O 1
ATOM 2147 N N . GLN B 1 85 ? -5.32 10.312 -1.08 1 98.75 85 GLN B N 1
ATOM 2148 C CA . GLN B 1 85 ? -3.988 9.836 -0.718 1 98.75 85 GLN B CA 1
ATOM 2149 C C . GLN B 1 85 ? -4.07 8.641 0.233 1 98.75 85 GLN B C 1
ATOM 2151 O O . GLN B 1 85 ? -4.906 8.617 1.137 1 98.75 85 GLN B O 1
ATOM 2156 N N . LEU B 1 86 ? -3.25 7.637 0.027 1 98.88 86 LEU B N 1
ATOM 2157 C CA . LEU B 1 86 ? -3.213 6.414 0.822 1 98.88 86 LEU B CA 1
ATOM 2158 C C . LEU B 1 86 ? -1.907 6.312 1.603 1 98.88 86 LEU B C 1
ATOM 2160 O O . LEU B 1 86 ? -0.824 6.453 1.03 1 98.88 86 LEU B O 1
ATOM 2164 N N . PHE B 1 87 ? -1.973 6.164 2.951 1 98.88 87 PHE B N 1
ATOM 2165 C CA . PHE B 1 87 ? -0.843 5.922 3.84 1 98.88 87 PHE B CA 1
ATOM 2166 C C . PHE B 1 87 ? -0.89 4.504 4.398 1 98.88 87 PHE B C 1
ATOM 2168 O O . PHE B 1 87 ? -1.89 4.098 4.996 1 98.88 87 PHE B O 1
ATOM 2175 N N . ILE B 1 88 ? 0.146 3.773 4.219 1 98.81 88 ILE B N 1
ATOM 2176 C CA . ILE B 1 88 ? 0.234 2.404 4.715 1 98.81 88 ILE B CA 1
ATOM 2177 C C . ILE B 1 88 ? 1.426 2.273 5.66 1 98.81 88 ILE B C 1
ATOM 2179 O O . ILE B 1 88 ? 2.572 2.486 5.258 1 98.81 88 ILE B O 1
ATOM 2183 N N . GLY B 1 89 ? 1.131 1.941 6.902 1 98.62 89 GLY B N 1
ATOM 2184 C CA . GLY B 1 89 ? 2.219 1.631 7.816 1 98.62 89 GLY B CA 1
ATOM 2185 C C . GLY B 1 89 ? 2.844 0.272 7.559 1 98.62 89 GLY B C 1
ATOM 2186 O O . GLY B 1 89 ? 2.162 -0.753 7.633 1 98.62 89 GLY B O 1
ATOM 2187 N N . LEU B 1 90 ? 4.102 0.243 7.27 1 98.12 90 LEU B N 1
ATOM 2188 C CA . LEU B 1 90 ? 4.809 -1.021 7.098 1 98.12 90 LEU B CA 1
ATOM 2189 C C . LEU B 1 90 ? 5.516 -1.426 8.383 1 98.12 90 LEU B C 1
ATOM 2191 O O . LEU B 1 90 ? 5.754 -0.587 9.258 1 98.12 90 LEU B O 1
ATOM 2195 N N . GLY B 1 91 ? 5.836 -2.73 8.438 1 94.44 91 GLY B N 1
ATOM 2196 C CA . GLY B 1 91 ? 6.512 -3.232 9.625 1 94.44 91 GLY B CA 1
ATOM 2197 C C . GLY B 1 91 ? 5.578 -3.43 10.805 1 94.44 91 GLY B C 1
ATOM 2198 O O . GLY B 1 91 ? 4.438 -3.861 10.633 1 94.44 91 GLY B O 1
ATOM 2199 N N . GLN B 1 92 ? 6.133 -3.158 12.016 1 93.56 92 GLN B N 1
ATOM 2200 C CA . GLN B 1 92 ? 5.402 -3.518 13.227 1 93.56 92 GLN B CA 1
ATOM 2201 C C . GLN B 1 92 ? 5.141 -2.291 14.094 1 93.56 92 GLN B C 1
ATOM 2203 O O . GLN B 1 92 ? 4.75 -2.42 15.258 1 93.56 92 GLN B O 1
ATOM 2208 N N . ALA B 1 93 ? 5.402 -1.115 13.578 1 96.5 93 ALA B N 1
ATOM 2209 C CA . ALA B 1 93 ? 5.23 0.106 14.359 1 96.5 93 ALA B CA 1
ATOM 2210 C C . ALA B 1 93 ? 3.877 0.754 14.07 1 96.5 93 ALA B C 1
ATOM 2212 O O . ALA B 1 93 ? 3.428 0.783 12.922 1 96.5 93 ALA B O 1
ATOM 2213 N N . PRO B 1 94 ? 3.232 1.229 15.133 1 97.56 94 PRO B N 1
ATOM 2214 C CA . PRO B 1 94 ? 2.061 2.078 14.898 1 97.56 94 PRO B CA 1
ATOM 2215 C C . PRO B 1 94 ? 2.432 3.465 14.375 1 97.56 94 PRO B C 1
ATOM 2217 O O . PRO B 1 94 ? 3.607 3.834 14.375 1 97.56 94 PRO B O 1
ATOM 2220 N N . PHE B 1 95 ? 1.5 4.199 13.883 1 98.38 95 PHE B N 1
ATOM 2221 C CA . PHE B 1 95 ? 1.736 5.578 13.461 1 98.38 95 PHE B CA 1
ATOM 2222 C C . PHE B 1 95 ? 0.557 6.469 13.836 1 98.38 95 PHE B C 1
ATOM 2224 O O . PHE B 1 95 ? -0.549 5.977 14.07 1 98.38 95 PHE B O 1
ATOM 2231 N N . ILE B 1 96 ? 0.823 7.75 13.93 1 98.75 96 ILE B N 1
ATOM 2232 C CA . ILE B 1 96 ? -0.184 8.742 14.289 1 98.75 96 ILE B CA 1
ATOM 2233 C C . ILE B 1 96 ? -0.454 9.648 13.086 1 98.75 96 ILE B C 1
ATOM 2235 O O . ILE B 1 96 ? 0.477 10.07 12.398 1 98.75 96 ILE B O 1
ATOM 2239 N N . MET B 1 97 ? -1.72 9.898 12.836 1 98.81 97 MET B N 1
ATOM 2240 C CA . MET B 1 97 ? -2.148 10.914 11.875 1 98.81 97 MET B CA 1
ATOM 2241 C C . MET B 1 97 ? -2.867 12.062 12.586 1 98.81 97 MET B C 1
ATOM 2243 O O . MET B 1 97 ? -3.732 11.828 13.43 1 98.81 97 MET B O 1
ATOM 2247 N N . VAL B 1 98 ? -2.518 13.25 12.273 1 98.88 98 VAL B N 1
ATOM 2248 C CA . VAL B 1 98 ? -3.238 14.438 12.719 1 98.88 98 VAL B CA 1
ATOM 2249 C C . VAL B 1 98 ? -4.098 14.977 11.57 1 98.88 98 VAL B C 1
ATOM 2251 O O . VAL B 1 98 ? -3.578 15.312 10.5 1 98.88 98 VAL B O 1
ATOM 2254 N N . MET B 1 99 ? -5.395 15.047 11.797 1 98.94 99 MET B N 1
ATOM 2255 C CA . MET B 1 99 ? -6.305 15.32 10.688 1 98.94 99 MET B CA 1
ATOM 2256 C C . MET B 1 99 ? -7.445 16.234 11.133 1 98.94 99 MET B C 1
ATOM 2258 O O . MET B 1 99 ? -7.75 16.312 12.32 1 98.94 99 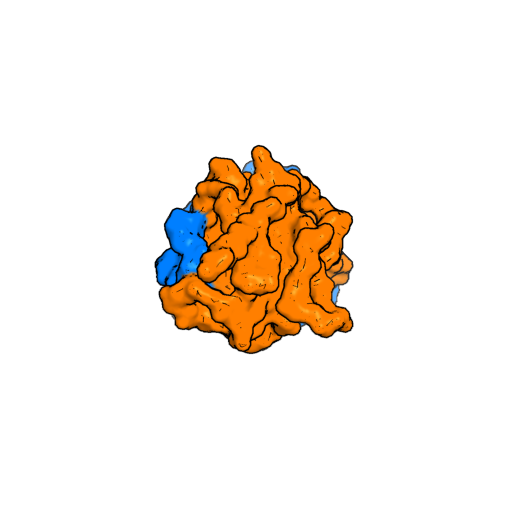MET B O 1
ATOM 2262 N N . SER B 1 100 ? -8 16.922 10.242 1 98.88 100 SER B N 1
ATOM 2263 C CA . SER B 1 100 ? -9.281 17.609 10.32 1 98.88 100 SER B CA 1
ATOM 2264 C C . SER B 1 100 ? -10.172 17.266 9.133 1 98.88 100 SER B C 1
ATOM 2266 O O . SER B 1 100 ? -9.68 17.109 8.008 1 98.88 100 SER B O 1
ATOM 2268 N N . PRO B 1 101 ? -11.531 17.109 9.344 1 98.81 101 PRO B N 1
ATOM 2269 C CA . PRO B 1 101 ? -12.406 16.703 8.242 1 98.81 101 PRO B CA 1
ATOM 2270 C C . PRO B 1 101 ? -12.383 17.672 7.074 1 98.81 101 PRO B C 1
ATOM 2272 O O . PRO B 1 101 ? -12.086 18.859 7.258 1 98.81 101 PRO B O 1
ATOM 2275 N N . PRO B 1 102 ? -12.727 17.062 5.922 1 98.81 102 PRO B N 1
ATOM 2276 C CA . PRO B 1 102 ? -12.914 17.969 4.793 1 98.81 102 PRO B CA 1
ATOM 2277 C C . PRO B 1 102 ? -13.992 19.031 5.059 1 98.81 102 PRO B C 1
ATOM 2279 O O . PRO B 1 102 ? -14.992 18.75 5.727 1 98.81 102 PRO B O 1
ATOM 2282 N N . ASN B 1 103 ? -13.672 20.219 4.527 1 98.69 103 ASN B N 1
ATOM 2283 C CA . ASN B 1 103 ? -14.695 21.25 4.664 1 98.69 103 ASN B CA 1
ATOM 2284 C C . ASN B 1 103 ? -14.773 22.141 3.42 1 98.69 103 ASN B C 1
ATOM 2286 O O . ASN B 1 103 ? -15.289 23.25 3.477 1 98.69 103 ASN B O 1
ATOM 2290 N N . HIS B 1 104 ? -14.219 21.594 2.303 1 97.81 104 HIS B N 1
ATOM 2291 C CA . HIS B 1 104 ? -14.242 22.312 1.041 1 97.81 104 HIS B CA 1
ATOM 2292 C C . HIS B 1 104 ? -15.672 22.484 0.537 1 97.81 104 HIS B C 1
ATOM 2294 O O . HIS B 1 104 ? -15.977 23.453 -0.17 1 97.81 104 HIS B O 1
ATOM 2300 N N . ASN B 1 105 ? -16.547 21.531 0.845 1 96.88 105 ASN B N 1
ATOM 2301 C CA . ASN B 1 105 ? -17.938 21.641 0.442 1 96.88 105 ASN B CA 1
ATOM 2302 C C . ASN B 1 105 ? -18.641 22.812 1.124 1 96.88 105 ASN B C 1
ATOM 2304 O O . ASN B 1 105 ? -19.719 23.234 0.698 1 96.88 105 ASN B O 1
ATOM 2308 N N . GLN B 1 106 ? -18.109 23.312 2.197 1 97.5 106 GLN B N 1
ATOM 2309 C CA . GLN B 1 106 ? -18.609 24.484 2.896 1 97.5 106 GLN B CA 1
ATOM 2310 C C . GLN B 1 106 ? -17.859 25.75 2.471 1 97.5 106 GLN B C 1
ATOM 2312 O O . GLN B 1 106 ? -17.922 26.766 3.156 1 97.5 106 GLN B O 1
ATOM 2317 N N . ASP B 1 107 ? -17.078 25.688 1.463 1 96.38 107 ASP B N 1
ATOM 2318 C CA . ASP B 1 107 ? -16.297 26.766 0.877 1 96.38 107 ASP B CA 1
ATOM 2319 C C . ASP B 1 107 ? -15.289 27.328 1.88 1 96.38 107 ASP B C 1
ATOM 2321 O O . ASP B 1 107 ? -15.055 28.531 1.932 1 96.38 107 ASP B O 1
ATOM 2325 N N . LYS B 1 108 ? -14.773 26.453 2.758 1 97.56 108 LYS B N 1
ATOM 2326 C CA . LYS B 1 108 ? -13.727 26.844 3.709 1 97.56 108 LYS B CA 1
ATOM 2327 C C . LYS B 1 108 ? -12.344 26.531 3.158 1 97.56 108 LYS B C 1
ATOM 2329 O O . LYS B 1 108 ? -12.156 25.547 2.447 1 97.56 108 LYS B O 1
ATOM 2334 N N . ASN B 1 109 ? -11.445 27.406 3.471 1 97.69 109 ASN B N 1
ATOM 2335 C CA . ASN B 1 109 ? -10.086 27.203 2.982 1 97.69 109 ASN B CA 1
ATOM 2336 C C . ASN B 1 109 ? -9.094 27.062 4.133 1 97.69 109 ASN B C 1
ATOM 2338 O O . ASN B 1 109 ? -7.879 27.172 3.928 1 97.69 109 ASN B O 1
ATOM 2342 N N . LEU B 1 110 ? -9.578 26.969 5.332 1 98.75 110 LEU B N 1
ATOM 2343 C CA . LEU B 1 110 ? -8.797 26.656 6.523 1 98.75 110 LEU B CA 1
ATOM 2344 C C . LEU B 1 110 ? -9.406 25.484 7.289 1 98.75 110 LEU B C 1
ATOM 2346 O O . LEU B 1 110 ? -10.633 25.312 7.281 1 98.75 110 LEU B O 1
ATOM 2350 N N . PRO B 1 111 ? -8.586 24.641 7.93 1 98.69 111 PRO B N 1
ATOM 2351 C CA . PRO B 1 111 ? -9.141 23.547 8.727 1 98.69 111 PRO B CA 1
ATOM 2352 C C . PRO B 1 111 ? -9.906 24.047 9.953 1 98.69 111 PRO B C 1
ATOM 2354 O O . PRO B 1 111 ? -9.617 25.125 10.477 1 98.69 111 PRO B O 1
ATOM 2357 N N . ASP B 1 112 ? -10.906 23.344 10.336 1 98.19 112 ASP B N 1
ATOM 2358 C CA . ASP B 1 112 ? -11.578 23.562 11.609 1 98.19 112 ASP B CA 1
ATOM 2359 C C . ASP B 1 112 ? -10.773 22.953 12.758 1 98.19 112 ASP B C 1
ATOM 2361 O O . ASP B 1 112 ? -10.797 21.734 12.961 1 98.19 112 ASP B O 1
ATOM 2365 N N . LEU B 1 113 ? -10.117 23.75 13.523 1 97.44 113 LEU B N 1
ATOM 2366 C CA . LEU B 1 113 ? -9.219 23.281 14.578 1 97.44 113 LEU B CA 1
ATOM 2367 C C . LEU B 1 113 ? -10 22.578 15.688 1 97.44 113 LEU B C 1
ATOM 2369 O O . LEU B 1 113 ? -9.438 21.766 16.422 1 97.44 113 LEU B O 1
ATOM 2373 N N . THR B 1 114 ? -11.273 22.906 15.805 1 96.75 114 THR B N 1
ATOM 2374 C CA . THR B 1 114 ? -12.086 22.281 16.844 1 96.75 114 THR B CA 1
ATOM 2375 C C . THR B 1 114 ? -12.391 20.828 16.484 1 96.75 114 THR B C 1
ATOM 2377 O O . THR B 1 114 ? -12.836 20.047 17.344 1 96.75 114 THR B O 1
ATOM 2380 N N . GLN B 1 115 ? -12.148 20.438 15.25 1 97.56 115 GLN B N 1
ATOM 2381 C CA . GLN B 1 115 ? -12.453 19.078 14.789 1 97.56 115 GLN B CA 1
ATOM 2382 C C . GLN B 1 115 ? -11.18 18.281 14.547 1 97.56 115 GLN B C 1
ATOM 2384 O O . GLN B 1 115 ? -11.234 17.141 14.07 1 97.56 115 GLN B O 1
ATOM 2389 N N . VAL B 1 116 ? -10.031 18.875 14.867 1 98.38 116 VAL B N 1
ATOM 2390 C CA . VAL B 1 116 ? -8.758 18.203 14.648 1 98.38 116 VAL B CA 1
ATOM 2391 C C . VAL B 1 116 ? -8.609 17.047 15.648 1 98.38 116 VAL B C 1
ATOM 2393 O O . VAL B 1 116 ? -8.898 17.203 16.828 1 98.38 116 VAL B O 1
ATOM 2396 N N . LYS B 1 117 ? -8.172 15.914 15.203 1 98.62 117 LYS B N 1
ATOM 2397 C CA . LYS B 1 117 ? -7.867 14.75 16.031 1 98.62 117 LYS B CA 1
ATOM 2398 C C . LYS B 1 117 ? -6.512 14.156 15.656 1 98.62 117 LYS B C 1
ATOM 2400 O O . LYS B 1 117 ? -6.035 14.328 14.539 1 98.62 117 LYS B O 1
ATOM 2405 N N . ALA B 1 118 ? -5.898 13.539 16.594 1 98.81 118 ALA B N 1
ATOM 2406 C CA . ALA B 1 118 ? -4.742 12.664 16.406 1 98.81 118 ALA B CA 1
ATOM 2407 C C . ALA B 1 118 ? -5.117 11.203 16.625 1 98.81 118 ALA B C 1
ATOM 2409 O O . ALA B 1 118 ? -5.477 10.805 17.734 1 98.81 118 ALA B O 1
ATOM 2410 N N . LEU B 1 119 ? -5.098 10.469 15.633 1 98.88 119 LEU B N 1
ATOM 2411 C CA . LEU B 1 119 ? -5.477 9.062 15.711 1 98.88 119 LEU B CA 1
ATOM 2412 C C . LEU B 1 119 ? -4.258 8.164 15.523 1 98.88 119 LEU B C 1
ATOM 2414 O O . LEU B 1 119 ? -3.434 8.406 14.641 1 98.88 119 LEU B O 1
ATOM 2418 N N . LYS B 1 120 ? -4.133 7.211 16.391 1 98.75 120 LYS B N 1
ATOM 2419 C CA . LYS B 1 120 ? -3.053 6.23 16.328 1 98.75 120 LYS B CA 1
ATOM 2420 C C . LYS B 1 120 ? -3.502 4.957 15.625 1 98.75 120 LYS B C 1
ATOM 2422 O O . LYS B 1 120 ? -4.461 4.309 16.047 1 98.75 120 LYS B O 1
ATOM 2427 N N . PHE B 1 121 ? -2.842 4.629 14.602 1 98.62 121 PHE B N 1
ATOM 2428 C CA . PHE B 1 121 ? -3.141 3.441 13.812 1 98.62 121 PHE B CA 1
ATOM 2429 C C . PHE B 1 121 ? -2.24 2.279 14.211 1 98.62 121 PHE B C 1
ATOM 2431 O O . PHE B 1 121 ? -1.026 2.449 14.352 1 98.62 121 PHE B O 1
ATOM 2438 N N . PRO B 1 122 ? -2.811 1.11 14.398 1 97.25 122 PRO B N 1
ATOM 2439 C CA . PRO B 1 122 ? -1.984 -0.04 14.773 1 97.25 122 PRO B CA 1
ATOM 2440 C C . PRO B 1 122 ? -1.062 -0.496 13.648 1 97.25 122 PRO B C 1
ATOM 2442 O O . PRO B 1 122 ? -1.268 -0.126 12.492 1 97.25 122 PRO B O 1
ATOM 2445 N N . PRO B 1 123 ? -0.041 -1.316 14.023 1 96.56 123 PRO B N 1
ATOM 2446 C CA . PRO B 1 123 ? 0.855 -1.84 12.984 1 96.56 123 PRO B CA 1
ATOM 2447 C C . PRO B 1 123 ? 0.107 -2.559 11.867 1 96.56 123 PRO B C 1
ATOM 2449 O O . PRO B 1 123 ? -0.869 -3.268 12.125 1 96.56 123 PRO B O 1
ATOM 2452 N N . GLY B 1 124 ? 0.594 -2.33 10.648 1 96.19 124 GLY B N 1
ATOM 2453 C CA . GLY B 1 124 ? 0.045 -3.049 9.508 1 96.19 124 GLY B CA 1
ATOM 2454 C C . GLY B 1 124 ? -1.294 -2.502 9.047 1 96.19 124 GLY B C 1
ATOM 2455 O O . GLY B 1 124 ? -2.068 -3.209 8.398 1 96.19 124 GLY B O 1
ATOM 2456 N N . HIS B 1 125 ? -1.669 -1.322 9.414 1 98.12 125 HIS B N 1
ATOM 2457 C CA . HIS B 1 125 ? -2.912 -0.7 8.977 1 98.12 125 HIS B CA 1
ATOM 2458 C C . HIS B 1 125 ? -2.643 0.459 8.023 1 98.12 125 HIS B C 1
ATOM 2460 O O . HIS B 1 125 ? -1.516 0.951 7.941 1 98.12 125 HIS B O 1
ATOM 2466 N N . ALA B 1 126 ? -3.652 0.777 7.281 1 98.75 126 ALA B N 1
ATOM 2467 C CA . ALA B 1 126 ? -3.562 1.824 6.266 1 98.75 126 ALA B CA 1
ATOM 2468 C C . ALA B 1 126 ? -4.742 2.785 6.363 1 98.75 126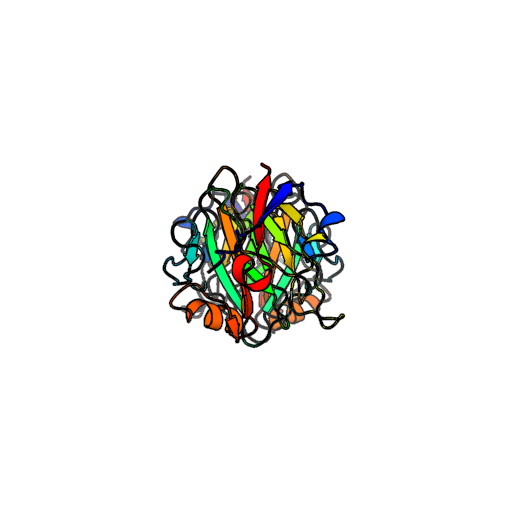 ALA B C 1
ATOM 2470 O O . ALA B 1 126 ? -5.801 2.426 6.887 1 98.75 126 ALA B O 1
ATOM 2471 N N . LEU B 1 127 ? -4.531 3.98 5.934 1 98.81 127 LEU B N 1
ATOM 2472 C CA . LEU B 1 127 ? -5.555 5.02 5.883 1 98.81 127 LEU B CA 1
ATOM 2473 C C . LEU B 1 127 ? -5.684 5.582 4.469 1 98.81 127 LEU B C 1
ATOM 2475 O O . LEU B 1 127 ? -4.715 6.102 3.912 1 98.81 127 LEU B O 1
ATOM 2479 N N . LEU B 1 128 ? -6.82 5.379 3.852 1 98.88 128 LEU B N 1
ATOM 2480 C CA . LEU B 1 128 ? -7.203 6.062 2.619 1 98.88 128 LEU B CA 1
ATOM 2481 C C . LEU B 1 128 ? -7.98 7.34 2.922 1 98.88 128 LEU B C 1
ATOM 2483 O O . LEU B 1 128 ? -9.109 7.281 3.42 1 98.88 128 LEU B O 1
ATOM 2487 N N . LEU B 1 129 ? -7.445 8.461 2.617 1 98.88 129 LEU B N 1
ATOM 2488 C CA . LEU B 1 129 ? -8.07 9.734 2.959 1 98.88 129 LEU B CA 1
ATOM 2489 C C . LEU B 1 129 ? -9.25 10.023 2.039 1 98.88 129 LEU B C 1
ATOM 2491 O O . LEU B 1 129 ? -9.211 9.695 0.853 1 98.88 129 LEU B O 1
ATOM 2495 N N . HIS B 1 130 ? -10.242 10.719 2.607 1 98.81 130 HIS B N 1
ATOM 2496 C CA . HIS B 1 130 ? -11.227 11.383 1.761 1 98.81 130 HIS B CA 1
ATOM 2497 C C . HIS B 1 130 ? -10.602 12.547 0.999 1 98.81 130 HIS B C 1
ATOM 2499 O O . HIS B 1 130 ? -9.625 13.141 1.459 1 98.81 130 HIS B O 1
ATOM 2505 N N . LEU B 1 131 ? -11.266 12.859 -0.124 1 98.69 131 LEU B N 1
ATOM 2506 C CA . LEU B 1 131 ? -10.922 14.125 -0.763 1 98.69 131 LEU B CA 1
ATOM 2507 C C . LEU B 1 131 ? -11.109 15.289 0.205 1 98.69 131 LEU B C 1
ATOM 2509 O O . LEU B 1 131 ? -12.102 15.344 0.937 1 98.69 131 LEU B O 1
ATOM 251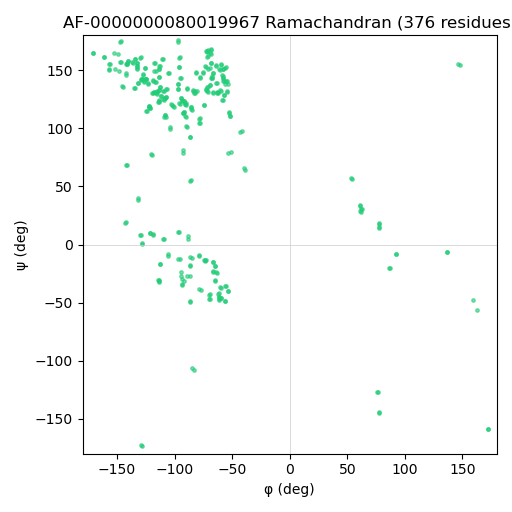3 N N . GLY B 1 132 ? -10.086 16.109 0.329 1 98.81 132 GLY B N 1
ATOM 2514 C CA . GLY B 1 132 ? -10.227 17.359 1.066 1 98.81 132 GLY B CA 1
ATOM 2515 C C . GLY B 1 132 ? -9.859 17.234 2.533 1 98.81 132 GLY B C 1
ATOM 2516 O O . GLY B 1 132 ? -9.836 18.219 3.262 1 98.81 132 GLY B O 1
ATOM 2517 N N . THR B 1 133 ? -9.625 16.016 3.023 1 98.94 133 THR B N 1
ATOM 2518 C CA . THR B 1 133 ? -9.211 15.852 4.414 1 98.94 133 THR B CA 1
ATOM 2519 C C . THR B 1 133 ? -7.922 16.625 4.691 1 98.94 133 THR B C 1
ATOM 2521 O O . THR B 1 133 ? -6.938 16.484 3.961 1 98.94 133 THR B O 1
ATOM 2524 N N . TRP B 1 134 ? -7.988 17.5 5.695 1 98.94 134 TRP B N 1
ATOM 2525 C CA . TRP B 1 134 ? -6.777 18.156 6.18 1 98.94 134 TRP B CA 1
ATOM 2526 C C . TRP B 1 134 ? -5.906 17.172 6.961 1 98.94 134 TRP B C 1
ATOM 2528 O O . TRP B 1 134 ? -6.402 16.438 7.812 1 98.94 134 TRP B O 1
ATOM 2538 N N . HIS B 1 135 ? -4.617 17.203 6.633 1 98.94 135 HIS B N 1
ATOM 2539 C CA . HIS B 1 135 ? -3.754 16.266 7.352 1 98.94 135 HIS B CA 1
ATOM 2540 C C . HIS B 1 135 ? -2.305 16.75 7.348 1 98.94 135 HIS B C 1
ATOM 2542 O O . HIS B 1 135 ? -1.92 17.578 6.516 1 98.94 135 HIS B O 1
ATOM 2548 N N . ASP B 1 136 ? -1.539 16.344 8.305 1 98.31 136 ASP B N 1
ATOM 2549 C CA . ASP B 1 136 ? -0.08 16.375 8.289 1 98.31 136 ASP B CA 1
ATOM 2550 C C . ASP B 1 136 ? 0.502 15.023 7.883 1 98.31 136 ASP B C 1
ATOM 2552 O O . ASP B 1 136 ? -0.241 14.078 7.613 1 98.31 136 ASP B O 1
ATOM 2556 N N . PHE B 1 137 ? 1.849 15 7.734 1 98 137 PHE B N 1
ATOM 2557 C CA . PHE B 1 137 ? 2.504 13.727 7.453 1 98 137 PHE B CA 1
ATOM 2558 C C . PHE B 1 137 ? 2.445 12.812 8.672 1 98 137 PHE B C 1
ATOM 2560 O O . PHE B 1 137 ? 2.371 13.281 9.805 1 98 137 PHE B O 1
ATOM 2567 N N . PRO B 1 138 ? 2.449 11.469 8.469 1 98.38 138 PRO B N 1
ATOM 2568 C CA . PRO B 1 138 ? 2.393 10.539 9.602 1 98.38 138 PRO B CA 1
ATOM 2569 C C . PRO B 1 138 ? 3.521 10.766 10.602 1 98.38 138 PRO B C 1
ATOM 2571 O O . PRO B 1 138 ? 4.602 11.227 10.227 1 98.38 138 PRO B O 1
ATOM 2574 N N . ILE B 1 139 ? 3.238 10.414 11.844 1 98.12 139 ILE B N 1
ATOM 2575 C CA . ILE B 1 139 ? 4.18 10.547 12.945 1 98.12 139 ILE B CA 1
ATOM 2576 C C . ILE B 1 139 ? 4.492 9.172 13.531 1 98.12 139 ILE B C 1
ATOM 2578 O O . ILE B 1 139 ? 3.584 8.367 13.766 1 98.12 139 ILE B O 1
ATOM 2582 N N . ALA B 1 140 ? 5.805 8.898 13.711 1 97.69 140 ALA B N 1
ATOM 2583 C CA . ALA B 1 140 ? 6.23 7.68 14.398 1 97.69 140 ALA B CA 1
ATOM 2584 C C . ALA B 1 140 ? 6.086 7.824 15.906 1 97.69 140 ALA B C 1
ATOM 2586 O O . ALA B 1 140 ? 6.32 8.898 16.469 1 97.69 140 ALA B O 1
ATOM 2587 N N . CYS B 1 141 ? 5.727 6.852 16.578 1 96.25 141 CYS B N 1
ATOM 2588 C CA . CYS B 1 141 ? 5.609 6.859 18.031 1 96.25 141 CYS B CA 1
ATOM 2589 C C . CYS B 1 141 ? 6.961 6.602 18.688 1 96.25 141 CYS B C 1
ATOM 2591 O O . CYS B 1 141 ? 7.875 7.418 18.578 1 96.25 141 CYS B O 1
ATOM 2593 N N . ASP B 1 142 ? 7.141 5.414 19.266 1 94 142 ASP B N 1
ATOM 2594 C CA . ASP B 1 142 ? 8.312 5.16 20.094 1 94 142 ASP B CA 1
ATOM 2595 C C . ASP B 1 142 ? 9.422 4.484 19.297 1 94 142 ASP B C 1
ATOM 2597 O O . ASP B 1 142 ? 10.547 4.332 19.781 1 94 142 ASP B O 1
ATOM 2601 N N . LYS B 1 143 ? 9.172 4.02 18.188 1 95.62 143 LYS B N 1
ATOM 2602 C CA . LYS B 1 143 ? 10.172 3.408 17.328 1 95.62 143 LYS B CA 1
ATOM 2603 C C . LYS B 1 143 ? 10.047 3.914 15.891 1 95.62 143 LYS B C 1
ATOM 2605 O O . LYS B 1 143 ? 8.992 4.418 15.5 1 95.62 143 LYS B O 1
ATOM 2610 N N . PRO B 1 144 ? 11.133 3.76 15.117 1 97.19 144 PRO B N 1
ATOM 2611 C CA . PRO B 1 144 ? 11.055 4.184 13.719 1 97.19 144 PRO B CA 1
ATOM 2612 C C . PRO B 1 144 ? 9.938 3.475 12.953 1 97.19 144 PRO B C 1
ATOM 2614 O O . PRO B 1 144 ? 9.617 2.32 13.25 1 97.19 144 PRO B O 1
ATOM 2617 N N . LEU B 1 145 ? 9.438 4.172 11.977 1 97.19 145 LEU B N 1
ATOM 2618 C CA . LEU B 1 145 ? 8.32 3.725 11.148 1 97.19 145 LEU B CA 1
ATOM 2619 C C . LEU B 1 145 ? 8.633 3.916 9.664 1 97.19 145 LEU B C 1
ATOM 2621 O O . LEU B 1 145 ? 9.242 4.918 9.281 1 97.19 145 LEU B O 1
ATOM 2625 N N . VAL B 1 146 ? 8.25 2.936 8.859 1 98.44 146 VAL B N 1
ATOM 2626 C CA . VAL B 1 146 ? 8.242 3.148 7.418 1 98.44 146 VAL B CA 1
ATOM 2627 C C . VAL B 1 146 ? 6.801 3.27 6.922 1 98.44 146 VAL B C 1
ATOM 2629 O O . VAL B 1 146 ? 5.957 2.42 7.227 1 98.44 146 VAL B O 1
ATOM 2632 N N . ILE B 1 147 ? 6.539 4.352 6.207 1 98.75 147 ILE B N 1
ATOM 2633 C CA . ILE B 1 147 ? 5.238 4.57 5.578 1 98.75 147 ILE B CA 1
ATOM 2634 C C . ILE B 1 147 ? 5.363 4.395 4.066 1 98.75 147 ILE B C 1
ATOM 2636 O O . ILE B 1 147 ? 6.289 4.926 3.445 1 98.75 147 ILE B O 1
ATOM 2640 N N . LEU B 1 148 ? 4.559 3.566 3.502 1 98.88 148 LEU B N 1
ATOM 2641 C CA . LEU B 1 148 ? 4.348 3.549 2.059 1 98.88 148 LEU B CA 1
ATOM 2642 C C . LEU B 1 148 ? 3.172 4.441 1.672 1 98.88 148 LEU B C 1
ATOM 2644 O O . LEU B 1 148 ? 2.066 4.277 2.193 1 98.88 148 LEU B O 1
ATOM 2648 N N . THR B 1 149 ? 3.361 5.375 0.833 1 98.75 149 THR B N 1
ATOM 2649 C CA . THR B 1 149 ? 2.324 6.297 0.391 1 98.75 149 THR B CA 1
ATOM 2650 C C . THR B 1 149 ? 1.977 6.059 -1.075 1 98.75 149 THR B C 1
ATOM 2652 O O . THR B 1 149 ? 2.867 5.953 -1.92 1 98.75 149 THR B O 1
ATOM 2655 N N . ALA B 1 150 ? 0.729 5.895 -1.366 1 98.69 150 ALA B N 1
ATOM 2656 C CA . ALA B 1 150 ? 0.235 6.008 -2.736 1 98.69 150 ALA B CA 1
ATOM 2657 C C . ALA B 1 150 ? -0.1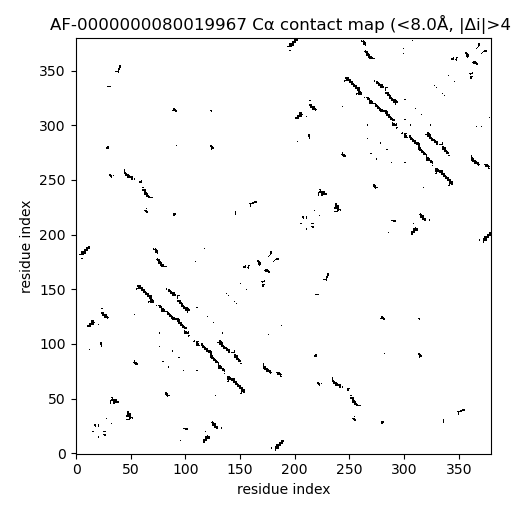95 7.441 -3.045 1 98.69 150 ALA B C 1
ATOM 2659 O O . ALA B 1 150 ? -1.058 7.996 -2.363 1 98.69 150 ALA B O 1
ATOM 2660 N N . ASN B 1 151 ? 0.45 7.996 -4.043 1 98.12 151 ASN B N 1
ATOM 2661 C CA . ASN B 1 151 ? 0.273 9.383 -4.465 1 98.12 151 ASN B CA 1
ATOM 2662 C C . ASN B 1 151 ? 0.008 9.484 -5.965 1 98.12 151 ASN B C 1
ATOM 2664 O O . ASN B 1 151 ? -0.302 8.477 -6.613 1 98.12 151 ASN B O 1
ATOM 2668 N N . SER B 1 152 ? -0.021 10.711 -6.473 1 98.31 152 SER B N 1
ATOM 2669 C CA . SER B 1 152 ? 0.051 11.016 -7.898 1 98.31 152 SER B CA 1
ATOM 2670 C C . SER B 1 152 ? 1.352 11.734 -8.25 1 98.31 152 SER B C 1
ATOM 2672 O O . SER B 1 152 ? 1.959 12.383 -7.391 1 98.31 152 SER B O 1
ATOM 2674 N N . ASP B 1 153 ? 1.757 11.562 -9.492 1 97.69 153 ASP B N 1
ATOM 2675 C CA . ASP B 1 153 ? 2.938 12.289 -9.945 1 97.69 153 ASP B CA 1
ATOM 2676 C C . ASP B 1 153 ? 2.764 13.797 -9.75 1 97.69 153 ASP B C 1
ATOM 2678 O O . ASP B 1 153 ? 3.721 14.5 -9.414 1 97.69 153 ASP B O 1
ATOM 2682 N N . GLU B 1 154 ? 1.548 14.289 -9.938 1 98.06 154 GLU B N 1
ATOM 2683 C CA . GLU B 1 154 ? 1.215 15.703 -9.734 1 98.06 154 GLU B CA 1
ATOM 2684 C C . GLU B 1 154 ? 1.574 16.156 -8.32 1 98.06 154 GLU B C 1
ATOM 2686 O O . GLU B 1 154 ? 2.24 17.172 -8.148 1 98.06 154 GLU B O 1
ATOM 2691 N N . VAL B 1 155 ? 1.198 15.438 -7.316 1 98.06 155 VAL B N 1
ATOM 2692 C CA . VAL B 1 155 ? 1.427 15.781 -5.918 1 98.06 155 VAL B CA 1
ATOM 2693 C C . VAL B 1 155 ? 2.914 15.672 -5.594 1 98.06 155 VAL B C 1
ATOM 2695 O O . VAL B 1 155 ? 3.49 16.578 -4.973 1 98.06 155 VAL B O 1
ATOM 2698 N N . VAL B 1 156 ? 3.555 14.57 -6.008 1 97.69 156 VAL B N 1
ATOM 2699 C CA . VAL B 1 156 ? 4.965 14.352 -5.707 1 97.69 156 VAL B CA 1
ATOM 2700 C C . VAL B 1 156 ? 5.805 15.453 -6.344 1 97.69 156 VAL B C 1
ATOM 2702 O O . VAL B 1 156 ? 6.734 15.977 -5.723 1 97.69 156 VAL B O 1
ATOM 2705 N N . THR B 1 157 ? 5.453 15.797 -7.594 1 97.19 157 THR B N 1
ATOM 2706 C CA . THR B 1 157 ? 6.168 16.859 -8.289 1 97.19 157 THR B CA 1
ATOM 2707 C C . THR B 1 157 ? 6.035 18.188 -7.547 1 97.19 157 THR B C 1
ATOM 2709 O O . THR B 1 157 ? 7.02 18.906 -7.355 1 97.19 157 THR B O 1
ATOM 2712 N N . ALA B 1 158 ? 4.852 18.516 -7.117 1 97.44 158 ALA B N 1
ATOM 2713 C CA . ALA B 1 158 ? 4.609 19.766 -6.398 1 97.44 158 ALA B CA 1
ATOM 2714 C C . ALA B 1 158 ? 5.445 19.828 -5.125 1 97.44 158 ALA B C 1
ATOM 2716 O O . ALA B 1 158 ? 6.09 20.859 -4.852 1 97.44 158 ALA B O 1
ATOM 2717 N N . LEU B 1 159 ? 5.492 18.781 -4.34 1 96.38 159 LEU B N 1
ATOM 2718 C CA . LEU B 1 159 ? 6.191 18.75 -3.061 1 96.38 159 LEU B CA 1
ATOM 2719 C C . LEU B 1 159 ? 7.703 18.797 -3.266 1 96.38 159 LEU B C 1
ATOM 2721 O O . LEU B 1 159 ? 8.414 19.484 -2.535 1 96.38 159 LEU B O 1
ATOM 2725 N N . SER B 1 160 ? 8.172 18.047 -4.227 1 94.69 160 SER B N 1
ATOM 2726 C CA . SER B 1 160 ? 9.609 17.906 -4.426 1 94.69 160 SER B CA 1
ATOM 2727 C C . SER B 1 160 ? 10.203 19.172 -5.031 1 94.69 160 SER B C 1
ATOM 2729 O O . SER B 1 160 ? 11.422 19.359 -5.02 1 94.69 160 SER B O 1
ATOM 2731 N N . GLN B 1 161 ? 9.375 20.047 -5.547 1 94.81 161 GLN B N 1
ATOM 2732 C CA . GLN B 1 161 ? 9.852 21.297 -6.152 1 94.81 161 GLN B CA 1
ATOM 2733 C C . GLN B 1 161 ? 10.039 22.375 -5.102 1 94.81 161 GLN B C 1
ATOM 2735 O O . GLN B 1 161 ? 10.648 23.422 -5.375 1 94.81 161 GLN B O 1
ATOM 2740 N N . MET B 1 162 ? 9.562 22.156 -3.904 1 93.94 162 MET B N 1
ATOM 2741 C CA . MET B 1 162 ? 9.758 23.125 -2.828 1 93.94 162 MET B CA 1
ATOM 2742 C C . MET B 1 162 ? 11.211 23.141 -2.363 1 93.94 162 MET B C 1
ATOM 2744 O O . MET B 1 162 ? 11.789 22.078 -2.098 1 93.94 162 MET B O 1
ATOM 2748 N N . GLN B 1 163 ? 11.797 24.281 -2.248 1 91.31 163 GLN B N 1
ATOM 2749 C CA . GLN B 1 163 ? 13.188 24.406 -1.83 1 91.31 163 GLN B CA 1
ATOM 2750 C C . GLN B 1 163 ? 13.297 24.609 -0.321 1 91.31 163 GLN B C 1
ATOM 2752 O O . GLN B 1 163 ? 14.289 24.219 0.293 1 91.31 163 GLN B O 1
ATOM 2757 N N . GLU B 1 164 ? 12.359 25.281 0.195 1 94.5 164 GLU B N 1
ATOM 2758 C CA . GLU B 1 164 ? 12.227 25.531 1.627 1 94.5 164 GLU B CA 1
ATOM 2759 C C . GLU B 1 164 ? 10.773 25.359 2.08 1 94.5 164 GLU B C 1
ATOM 2761 O O . GLU B 1 164 ? 9.852 25.469 1.272 1 94.5 164 GLU B O 1
ATOM 2766 N N . PRO B 1 165 ? 10.703 25.094 3.371 1 95.31 165 PRO B N 1
ATOM 2767 C CA . PRO B 1 165 ? 9.32 24.969 3.848 1 95.31 165 PRO B CA 1
ATOM 2768 C C . PRO B 1 165 ? 8.508 26.25 3.646 1 95.31 165 PRO B C 1
ATOM 2770 O O . PRO B 1 165 ? 9 27.344 3.934 1 95.31 165 PRO B O 1
ATOM 2773 N N . GLY B 1 166 ? 7.352 26.109 3.135 1 96.44 166 GLY B N 1
ATOM 2774 C CA . GLY B 1 166 ? 6.422 27.219 2.912 1 96.44 166 GLY B CA 1
ATOM 2775 C C . GLY B 1 166 ? 5.039 26.75 2.5 1 96.44 166 GLY B C 1
ATOM 2776 O O . GLY B 1 166 ? 4.844 25.578 2.174 1 96.44 166 GLY B O 1
ATOM 2777 N N . GLU B 1 167 ? 4.09 27.672 2.584 1 98 167 GLU B N 1
ATOM 2778 C CA . GLU B 1 167 ? 2.748 27.375 2.104 1 98 167 GLU B CA 1
ATOM 2779 C C . GLU B 1 167 ? 2.742 27.125 0.597 1 98 167 GLU B C 1
ATOM 2781 O O . GLU B 1 167 ? 3.613 27.625 -0.12 1 98 167 GLU B O 1
ATOM 2786 N N . MET B 1 168 ? 1.775 26.375 0.173 1 96.69 168 MET B N 1
ATOM 2787 C CA . MET B 1 168 ? 1.683 26.125 -1.262 1 96.69 168 MET B CA 1
ATOM 2788 C C . MET B 1 168 ? 0.236 25.875 -1.68 1 96.69 168 MET B C 1
ATOM 2790 O O . MET B 1 168 ? -0.583 25.438 -0.869 1 96.69 168 MET B O 1
ATOM 2794 N N . ASN B 1 169 ? -0.103 26.188 -2.873 1 97.69 169 ASN B N 1
ATOM 2795 C CA . ASN B 1 169 ? -1.371 25.938 -3.549 1 97.69 169 ASN B CA 1
ATOM 2796 C C . ASN B 1 169 ? -1.161 25.578 -5.016 1 97.69 169 ASN B C 1
ATOM 2798 O O . ASN B 1 169 ? -1.525 26.344 -5.906 1 97.69 169 ASN B O 1
ATOM 2802 N N . GLN B 1 170 ? -0.596 24.453 -5.305 1 96.81 170 GLN B N 1
ATOM 2803 C CA . GLN B 1 170 ? -0.238 24.031 -6.652 1 96.81 170 GLN B CA 1
ATOM 2804 C C . GLN B 1 170 ? -0.136 22.5 -6.738 1 96.81 170 GLN B C 1
ATOM 2806 O O . GLN B 1 170 ? 0.167 21.844 -5.742 1 96.81 170 GLN B O 1
ATOM 2811 N N . GLY B 1 171 ? -0.388 21.891 -7.855 1 97.12 171 GLY B N 1
ATOM 2812 C CA . GLY B 1 171 ? -0.204 20.469 -8.094 1 97.12 171 GLY B CA 1
ATOM 2813 C C . GLY B 1 171 ? -1.064 19.609 -7.199 1 97.12 171 GLY B C 1
ATOM 2814 O O . GLY B 1 171 ? -0.62 18.547 -6.738 1 97.12 171 GLY B O 1
ATOM 2815 N N . ASP B 1 172 ? -2.164 20.062 -6.766 1 98.44 172 ASP B N 1
ATOM 2816 C CA . ASP B 1 172 ? -3.164 19.422 -5.918 1 98.44 172 ASP B CA 1
ATOM 2817 C C . ASP B 1 172 ? -2.723 19.422 -4.457 1 98.44 172 ASP B C 1
ATOM 2819 O O . ASP B 1 172 ? -3.127 18.547 -3.684 1 98.44 172 ASP B O 1
ATOM 2823 N N . VAL B 1 173 ? -1.763 20.219 -4.188 1 98.5 173 VAL B N 1
ATOM 2824 C CA . VAL B 1 173 ? -1.355 20.406 -2.797 1 98.5 173 VAL B CA 1
ATOM 2825 C C . VAL B 1 173 ? -1.768 21.797 -2.322 1 98.5 173 VAL B C 1
ATOM 2827 O O . VAL B 1 173 ? -1.288 22.797 -2.846 1 98.5 173 VAL B O 1
ATOM 2830 N N . TYR B 1 174 ? -2.713 21.875 -1.465 1 98.75 174 TYR B N 1
ATOM 2831 C CA . TYR B 1 174 ? -2.99 23.078 -0.691 1 98.75 174 TYR B CA 1
ATOM 2832 C C . TYR B 1 174 ? -2.492 22.938 0.742 1 98.75 174 TYR B C 1
ATOM 2834 O O . TYR B 1 174 ? -3.08 22.203 1.54 1 98.75 174 TYR B O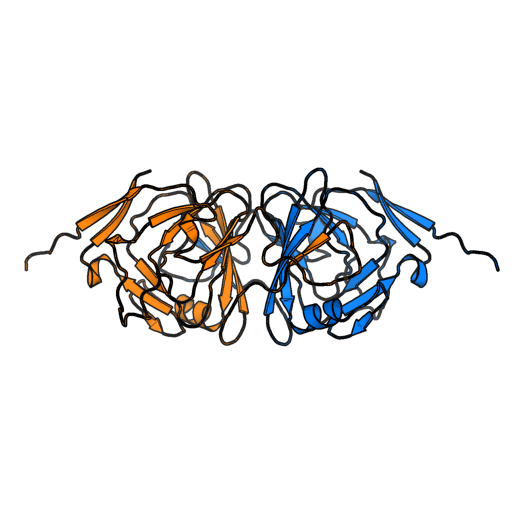 1
ATOM 2842 N N . LYS B 1 175 ? -1.356 23.516 1.038 1 98.62 175 LYS B N 1
ATOM 2843 C CA . LYS B 1 175 ? -0.668 23.422 2.322 1 98.62 175 LYS B CA 1
ATOM 2844 C C . LYS B 1 175 ? -0.582 24.781 3.006 1 98.62 175 LYS B C 1
ATOM 2846 O O . LYS B 1 175 ? -0.14 25.75 2.4 1 98.62 175 LYS B O 1
ATOM 2851 N N . ILE B 1 176 ? -0.966 24.812 4.258 1 98.69 176 ILE B N 1
ATOM 2852 C CA . ILE B 1 176 ? -0.999 26.078 4.984 1 98.69 176 ILE B CA 1
ATOM 2853 C C . ILE B 1 176 ? -0.185 25.969 6.27 1 98.69 176 ILE B C 1
ATOM 2855 O O . ILE B 1 176 ? -0.028 24.859 6.812 1 98.69 176 ILE B O 1
ATOM 2859 N N . SER B 1 177 ? 0.341 27.078 6.715 1 98.12 177 SER B N 1
ATOM 2860 C CA . SER B 1 177 ? 1.009 27.203 8.008 1 98.12 177 SER B CA 1
ATOM 2861 C C . SER B 1 177 ? 0.011 27.5 9.117 1 98.12 177 SER B C 1
ATOM 2863 O O . SER B 1 177 ? -0.649 28.547 9.102 1 98.12 177 SER B O 1
ATOM 2865 N N . LEU B 1 178 ? -0.067 26.609 10.07 1 98.38 178 LEU B N 1
ATOM 2866 C CA . LEU B 1 178 ? -0.983 26.828 11.188 1 98.38 178 LEU B CA 1
ATOM 2867 C C . LEU B 1 178 ? -0.618 28.094 11.953 1 98.38 178 LEU B C 1
ATOM 2869 O O . LEU B 1 178 ? -1.48 28.922 12.227 1 98.38 178 LEU B O 1
ATOM 2873 N N . PRO B 1 179 ? 0.704 28.266 12.289 1 97.69 179 PRO B N 1
ATOM 2874 C CA . PRO B 1 179 ? 1.067 29.5 12.992 1 97.69 179 PRO B CA 1
ATOM 2875 C C . PRO B 1 179 ? 0.74 30.766 12.18 1 97.69 179 PRO B C 1
ATOM 2877 O O . PRO B 1 179 ? 0.25 31.75 12.742 1 97.69 179 PRO B O 1
ATOM 2880 N N . GLN B 1 180 ? 0.913 30.734 10.898 1 97.31 180 GLN B N 1
ATOM 2881 C CA . GLN B 1 180 ? 0.726 31.922 10.078 1 97.31 180 GLN B CA 1
ATOM 2882 C C . GLN B 1 180 ? -0.755 32.219 9.836 1 97.31 180 GLN B C 1
ATOM 2884 O O . GLN B 1 180 ? -1.188 33.375 9.852 1 97.31 180 GLN B O 1
ATOM 2889 N N . ARG B 1 181 ? -1.506 31.141 9.625 1 97.81 181 ARG B N 1
ATOM 2890 C CA . ARG B 1 181 ? -2.885 31.312 9.18 1 97.81 181 ARG B CA 1
ATOM 2891 C C . ARG B 1 181 ? -3.84 31.359 10.367 1 97.81 181 ARG B C 1
ATOM 2893 O O . ARG B 1 181 ? -4.879 32.031 10.312 1 97.81 181 ARG B O 1
ATOM 2900 N N . LEU B 1 182 ? -3.473 30.641 11.438 1 97.44 182 LEU B N 1
ATOM 2901 C CA . LEU B 1 182 ? -4.434 30.469 12.523 1 97.44 182 LEU B CA 1
ATOM 2902 C C . LEU B 1 182 ? -3.82 30.844 13.867 1 97.44 182 LEU B C 1
ATOM 2904 O O . LEU B 1 182 ? -4.477 30.75 14.906 1 97.44 182 LEU B O 1
ATOM 2908 N N . GLY B 1 183 ? -2.557 31.281 13.859 1 97.06 183 GLY B N 1
ATOM 2909 C CA . GLY B 1 183 ? -1.896 31.672 15.094 1 97.06 183 GLY B CA 1
ATOM 2910 C C . GLY B 1 183 ? -1.768 30.531 16.094 1 97.06 183 GLY B C 1
ATOM 2911 O O . GLY B 1 183 ? -1.851 30.75 17.297 1 97.06 183 GLY B O 1
ATOM 2912 N N . CYS B 1 184 ? -1.654 29.344 15.594 1 97 184 CYS B N 1
ATOM 2913 C CA . CYS B 1 184 ? -1.676 28.188 16.484 1 97 184 CYS B CA 1
ATOM 2914 C C . CYS B 1 184 ? -0.693 27.125 16 1 97 184 CYS B C 1
ATOM 2916 O O . CYS B 1 184 ? -0.318 27.094 14.828 1 97 184 CYS B O 1
ATOM 2918 N N . GLU B 1 185 ? -0.124 26.406 16.906 1 97.94 185 GLU B N 1
ATOM 2919 C CA . GLU B 1 185 ? 0.502 25.109 16.625 1 97.94 185 GLU B CA 1
ATOM 2920 C C . GLU B 1 185 ? -0.186 23.984 17.375 1 97.94 185 GLU B C 1
ATOM 2922 O O . GLU B 1 185 ? -0.83 24.219 18.406 1 97.94 185 GLU B O 1
ATOM 2927 N N . ILE B 1 186 ? -0.078 22.797 16.891 1 98.5 186 ILE B N 1
ATOM 2928 C CA . ILE B 1 186 ? -0.669 21.641 17.562 1 98.5 186 ILE B CA 1
ATOM 2929 C C . ILE B 1 186 ? 0.429 20.797 18.219 1 98.5 186 ILE B C 1
ATOM 2931 O O . ILE B 1 186 ? 1.479 20.562 17.609 1 98.5 186 ILE B O 1
ATOM 2935 N N . GLN B 1 187 ? 0.238 20.406 19.406 1 98.25 187 GLN B N 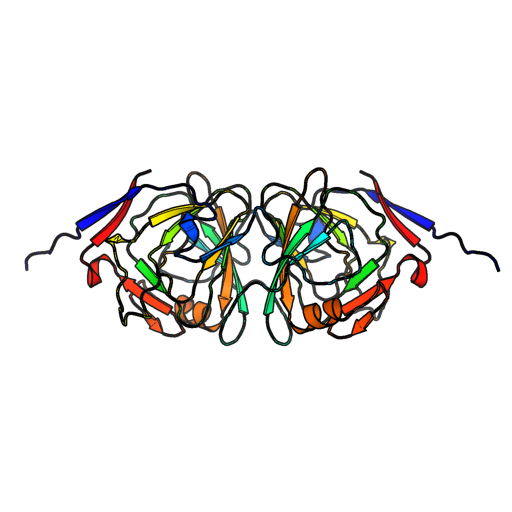1
ATOM 2936 C CA . GLN B 1 187 ? 1.099 19.469 20.109 1 98.25 187 GLN B CA 1
ATOM 2937 C C . GLN B 1 187 ? 0.306 18.25 20.594 1 98.25 187 GLN B C 1
ATOM 2939 O O . GLN B 1 187 ? -0.824 18.406 21.062 1 98.25 187 GLN B O 1
ATOM 2944 N N . LEU B 1 188 ? 0.937 17.125 20.422 1 98.06 188 LEU B N 1
ATOM 2945 C CA . LEU B 1 188 ? 0.287 15.898 20.891 1 98.06 188 LEU B CA 1
ATOM 2946 C C . LEU B 1 188 ? 0.473 15.719 22.391 1 98.06 188 LEU B C 1
ATOM 2948 O O . LEU B 1 188 ? 1.557 15.977 22.922 1 98.06 188 LEU B O 1
ATOM 2952 N N . ASP B 1 189 ? -0.594 15.43 23.047 1 96.38 189 ASP B N 1
ATOM 2953 C CA . ASP B 1 189 ? -0.552 15.016 24.453 1 96.38 189 ASP B CA 1
ATOM 2954 C C . ASP B 1 189 ? -0.34 13.508 24.578 1 96.38 189 ASP B C 1
ATOM 2956 O O . ASP B 1 189 ? -1.3 12.734 24.531 1 96.38 189 ASP B O 1
ATOM 2960 N N . VAL B 1 190 ? 0.92 13.07 24.688 1 91.88 190 VAL B N 1
ATOM 2961 C CA . VAL B 1 190 ? 1.268 11.648 24.656 1 91.88 190 VAL B CA 1
ATOM 2962 C C . VAL B 1 190 ? 1.658 11.188 26.062 1 91.88 190 VAL B C 1
ATOM 2964 O O . VAL B 1 190 ? 2.203 11.969 26.844 1 91.88 190 VAL B O 1
#

Solvent-accessible surface area (backbone atoms only — not comparable to full-atom values): 19435 Å² total; per-residue (Å²): 130,82,76,78,73,63,40,76,46,74,40,59,67,40,79,56,47,77,69,81,35,51,71,37,28,44,78,42,31,91,57,49,48,63,68,71,41,58,53,54,78,45,69,95,39,48,48,33,20,32,72,56,88,67,46,65,54,91,44,72,40,38,28,26,29,27,26,45,51,51,82,67,72,44,45,52,41,30,29,25,79,55,34,22,46,30,44,31,34,21,24,78,32,41,37,32,40,44,34,20,49,47,43,56,93,73,75,45,91,68,76,53,74,90,59,49,47,33,33,33,38,59,39,6,27,29,41,36,33,39,60,33,23,30,28,44,76,76,34,16,50,92,46,63,24,25,36,40,34,45,46,24,48,45,42,53,50,43,48,49,66,40,85,55,70,70,68,42,80,50,50,59,35,42,31,44,41,31,46,81,76,66,40,25,35,37,34,73,51,125,130,83,77,78,73,62,39,77,46,74,42,59,67,40,79,54,48,80,70,81,35,51,71,39,28,44,78,42,30,90,56,48,46,64,66,70,43,58,52,52,77,46,68,96,39,48,50,32,19,34,70,55,88,67,46,65,55,91,44,71,40,39,30,26,28,28,26,45,50,52,84,67,71,44,45,53,39,30,31,23,79,55,32,23,46,30,46,30,34,20,24,80,32,40,37,32,40,44,36,19,47,47,44,57,93,71,74,45,91,68,76,53,73,90,58,49,45,33,34,35,38,60,38,6,27,30,41,36,35,39,58,32,22,29,27,45,76,76,34,17,51,93,47,63,25,26,37,40,34,43,46,24,47,44,41,53,50,44,49,50,67,40,84,56,71,70,66,46,78,49,50,59,35,43,32,45,42,31,45,79,76,66,40,24,35,37,35,71,52,125

pLDDT: mean 96.01, std 7.52, range [40.56, 98.94]

InterPro domains:
  IPR007247 Ureidoglycolate lyase [PF04115] (74-146)
  IPR011051 RmlC-like cupin domain superfamily [SSF51182] (10-146)
  IPR024060 Ureidoglycolate lyase domain superfamily [G3DSA:2.60.120.480] (9-171)

Sequence (380 aa):
MTSSQTQTLKIPVIDANSENIKPYGHLLGDDVSKPGLGIPFYQGRVIEGENIDFTYRGTATFRTAKIMPGYPAILWLERHMHMTQLFIGLGQAPFIMVMSPPNHNQDKNLPDLTQVKALKFPPGHALLLHLGTWHDFPIACDKPLVILTANSDEVVTALSQMQEPGEMNQGDVYKISLPQRLGCEIQLDVMTSSQTQTLKIPVIDANSENIKPYGHLLGDDVSKPGLGIPFYQGRVIEGENIDFTYRGTATFRTAKIMPGYPAILWLERHMHMTQLFIGLGQAPFIMVMSPPNHNQDKNLPDLTQVKALKFPPGHALLLHLGTWHDFPIACDKPLVILTANSDEVVTALSQMQEPGEMNQGDVYKISLPQRLGCEIQLDV

Nearest PDB structures (foldseek):
  2bdr-assembly1_B  TM=7.804E-01  e=1.217E-09  Pseudomonas putida KT2440
  1yqc-assembly1_B  TM=7.989E-01  e=5.244E-09  Escherichia coli O157:H7
  1xsr-assembly1_B  TM=8.011E-01  e=9.008E-09  Shigella flexneri
  1xsq-assembly1_A  TM=8.151E-01  e=1.633E-08  Escherichia coli
  1dzt-assembly1_B  TM=6.194E-01  e=9.324E-03  Salmonella enterica subsp. enterica serovar Typhimurium

Organism: NCBI:txid2019572

Foldseek 3Di:
DPPLAQAEAEAEEAADDQPLCVLWFGKFADDADQWDDDDPDQPPHDTHHDDDPWFAPAAKDKDKDKAFADWDKAFKKKFFQTGQKKKWWADFFKKKKWKAGADVVVVDLDGDPVRIHIHIYGHGMMTGTDHRIIIDDIHTHPGMIMIMMIDHPLVVVQVVPDPDDDADDGSRIGMHTCCVPPSYIYTYDD/DPPLAQAEAEAEEAADDQPLCVLWFGKFADDADQWDDDDPDQPPHDTHHDDDPWFAPAAKDKDKDKAFADWDKAFKKKFFQTGQKKKWWADFFKKKKWKAGADVVVVDLDGDPVRIHIHIYGHGMMTGTDHRIIIDDIHTHPGMIMIMMIHHPLVVVQVVPDPDDDADDGSRIGMDTCCVPPSYIYTYDD

Radius of gyration: 22.22 Å; Cα contacts (8 Å, |Δi|>4): 1012; chains: 2; bounding box: 38×88×50 Å